Protein AF-A0ABD0NP70-F1 (afdb_monomer)

Radius of gyration: 20.35 Å; Cα contacts (8 Å, |Δi|>4): 519; chains: 1; bounding box: 48×56×51 Å

Solvent-accessible surface area (backbone atoms only — not comparable to full-atom values): 15544 Å² total; per-residue (Å²): 131,60,73,69,59,57,53,52,56,53,50,53,62,70,74,41,81,80,80,62,76,50,29,58,57,46,33,62,46,36,70,44,37,71,67,43,33,69,72,63,54,73,80,55,74,71,53,74,80,42,60,78,50,18,41,33,36,32,36,53,34,60,63,58,40,50,48,36,50,52,38,47,64,72,72,58,47,87,63,33,39,37,28,37,31,54,31,74,77,38,52,72,51,40,51,48,17,53,54,22,48,30,71,47,41,79,63,32,39,67,34,93,54,71,34,68,61,36,64,49,27,37,36,53,39,47,39,52,51,34,24,55,54,56,55,69,73,44,88,64,82,42,48,39,36,38,50,43,46,45,84,54,60,65,76,51,54,71,64,55,48,46,53,59,56,60,72,45,73,58,38,54,26,47,20,25,29,76,44,76,91,54,52,69,33,53,47,25,37,25,46,67,55,60,93,85,44,96,67,77,39,53,50,42,78,51,93,49,70,48,76,79,64,60,93,80,54,72,76,21,27,40,44,76,46,32,34,39,22,46,63,30,54,50,43,51,75,69,34,66,69,43,46,53,42,51,64,68,34,53,37,19,49,38,30,34,30,26,51,58,21,20,51,46,39,35,90,87,36,60,40,50,44,60,79,86,52,79,68,34,44,67,86,72,22,49,46,73,48,66

Mean predicted aligned error: 6.33 Å

pLDDT: mean 91.14, std 13.66, range [41.84, 98.94]

Foldseek 3Di:
DDPVVVVVVVVVVVPDPPPDPALVNLLVLLVDLVSNCVVQPVPAEDDPLLLVAAEEEQEEEADDLVLQVVQCSQQDYQLYAYEYAYAPPHDPSNVSSQCSCQVRHPRYHYQPDHYNDAAQALNLVVSRLSRLVVVLVDPRPHWKYWYDYSPAHALDHSSVVSVVSVVLVFAKQWFWAACVPVCQQQQFFWDWPDPPDPPGGQTDGDPHGADPQPPPFHWIFTALTIMHTNQLSVCCVPPPSNVSRSVSNRRGGNCSGISVNRSLQDPPRGNHDDPPDDGQHCVNSVSRND

Sequence (290 aa):
MEPVELGKTLAIRKEKTYVGPIDEAVVNATSDCDQFLSQGYDVIQGSEFEREFPLAYSLVVHQDATLVERLLRAVYMPHNIYCIHYDLKSSDEFISAMEGLARCIPNVFIASKLERVQYAGISRLKADLNCLSDLLDSEVKWKYVINLCGQDFPLRTNAELVSDLKDLKGKNMVESKWPGGKQWRWTYHHLLKDENSEYHGTPVTTSEIKSPPPHNIDMFVGSAYFTLSREFVVFVNQSSQARDFLAWSEDTYSPDEHFWATLIRVPGAPGEVPRSDPEISELVSKTRLV

Organism: Cirrhinus mrigala (NCBI:txid683832)

Nearest PDB structures (foldseek):
  3otk-assembly6_C  TM=9.369E-01  e=1.990E-34  Mus musculus
  2gam-assembly1_A  TM=9.103E-01  e=5.622E-35  Mus musculus
  3otk-assembly6_D  TM=9.104E-01  e=1.764E-34  Mus musculus
  3otk-assembly5_B  TM=9.081E-01  e=1.366E-33  Mus musculus
  3otk-assembly5_A  TM=9.056E-01  e=2.988E-33  Mus musculus

InterPro domains:
  IPR003406 Glycosyl transferase, family 14 [PF02485] (55-267)

Secondary structure (DSSP, 8-state):
--HHHHHHHHHHHHH----PPPHHHHHHHTTSHHHHHHTTTTT----HHHHTS-EEEEEEE-S-HHHHHHHHHHH--TTSEEEEEE-TTS-HHHHHHHHHHHHHSTTEEE-SS-----TTSHHHHHHHHHHHHHHHHSSS--SEEEEEETT---SS-HHHHHHHHHHTTT--EE-BB--GGGTHHHHEEEE---TT-SS-PPPEEEEEEPPPPGGGPPP-B--S-EEEEHHHHHHHHH-HHHHHHHHHHTTSSSGGGTHHHHHTTSTT-TT---TTSPPB-HHHH-TT--

Structure (mmCIF, N/CA/C/O backbone):
data_AF-A0ABD0NP70-F1
#
_entry.id   AF-A0ABD0NP70-F1
#
loop_
_atom_site.group_PDB
_atom_site.id
_atom_site.type_symbol
_atom_site.label_atom_id
_atom_site.label_alt_id
_atom_site.label_comp_id
_atom_site.label_asym_id
_atom_site.label_entity_id
_atom_site.label_seq_id
_atom_site.pdbx_PDB_ins_code
_atom_site.Cartn_x
_atom_site.Cartn_y
_atom_site.Cartn_z
_atom_site.occupancy
_atom_site.B_iso_or_equiv
_atom_site.auth_seq_id
_atom_site.auth_comp_id
_atom_site.auth_asym_id
_atom_site.auth_atom_id
_atom_site.pdbx_PDB_model_num
ATOM 1 N N . MET A 1 1 ? -12.647 29.968 -14.905 1.00 49.31 1 MET A N 1
ATOM 2 C CA . MET A 1 1 ? -12.976 30.661 -13.640 1.00 49.31 1 MET A CA 1
ATOM 3 C C . MET A 1 1 ? -12.929 32.150 -13.896 1.00 49.31 1 MET A C 1
ATOM 5 O O . MET A 1 1 ? -11.967 32.601 -14.508 1.00 49.31 1 MET A O 1
ATOM 9 N N . GLU A 1 2 ? -13.961 32.890 -13.495 1.00 41.84 2 GLU A N 1
ATOM 10 C CA . GLU A 1 2 ? -13.953 34.348 -13.624 1.00 41.84 2 GLU A CA 1
ATOM 11 C C . GLU A 1 2 ? -12.827 34.976 -12.777 1.00 41.84 2 GLU A C 1
ATOM 13 O O . GLU A 1 2 ? -12.552 34.495 -11.675 1.00 41.8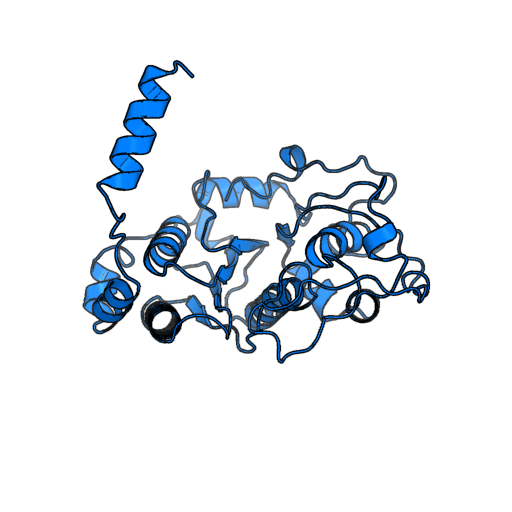4 2 GLU A O 1
ATOM 18 N N . PRO A 1 3 ? -12.190 36.070 -13.235 1.00 54.91 3 PRO A N 1
ATOM 19 C CA . PRO A 1 3 ? -11.098 36.740 -12.515 1.00 54.91 3 PRO A CA 1
ATOM 20 C C . PRO A 1 3 ? -11.451 37.166 -11.078 1.00 54.91 3 PRO A C 1
ATOM 22 O O . PRO A 1 3 ? -10.577 37.247 -10.216 1.00 54.91 3 PRO A O 1
ATOM 25 N N . VAL A 1 4 ? -12.738 37.408 -10.806 1.00 53.38 4 VAL A N 1
ATOM 26 C CA . VAL A 1 4 ? -13.262 37.824 -9.494 1.00 53.38 4 VAL A CA 1
ATOM 27 C C . VAL A 1 4 ? -13.251 36.675 -8.478 1.00 53.38 4 VAL A C 1
ATOM 29 O O . VAL A 1 4 ? -12.956 36.894 -7.303 1.00 53.38 4 VAL A O 1
ATOM 32 N N . GLU A 1 5 ? -13.508 35.443 -8.922 1.00 49.81 5 GLU A N 1
ATOM 33 C CA . GLU A 1 5 ? -13.428 34.234 -8.088 1.00 49.81 5 GLU A CA 1
ATOM 34 C C . GLU A 1 5 ? -11.980 33.974 -7.652 1.00 49.81 5 GLU A C 1
ATOM 36 O O . GLU A 1 5 ? -11.715 33.730 -6.475 1.00 49.81 5 GLU A O 1
ATOM 41 N N . LEU A 1 6 ? -11.027 34.146 -8.578 1.00 53.66 6 LEU A N 1
ATOM 42 C CA . LEU A 1 6 ? -9.592 33.992 -8.314 1.00 53.66 6 LEU A CA 1
ATOM 43 C C . LEU A 1 6 ? -9.095 34.969 -7.233 1.00 53.66 6 LEU A C 1
ATOM 45 O O . LEU A 1 6 ? -8.322 34.585 -6.353 1.00 53.66 6 LEU A O 1
ATOM 49 N N . GLY A 1 7 ? -9.573 36.219 -7.267 1.00 55.12 7 GLY A N 1
ATOM 50 C CA . GLY A 1 7 ? -9.236 37.248 -6.278 1.00 55.12 7 GLY A CA 1
ATOM 51 C C . GLY A 1 7 ? -9.753 36.936 -4.870 1.00 55.12 7 GLY A C 1
ATOM 52 O O . GLY A 1 7 ? -9.032 37.143 -3.893 1.00 55.12 7 GLY A O 1
ATOM 53 N N . LYS A 1 8 ? -10.960 36.365 -4.754 1.00 53.97 8 LYS A N 1
ATOM 54 C CA . LYS A 1 8 ? -11.533 35.942 -3.464 1.00 53.97 8 LYS A CA 1
ATOM 55 C C . LYS A 1 8 ? -10.785 34.746 -2.871 1.00 53.97 8 LYS A C 1
ATOM 57 O O . LYS A 1 8 ? -10.479 34.757 -1.681 1.00 53.97 8 LYS A O 1
ATOM 62 N N . THR A 1 9 ? -10.416 33.752 -3.683 1.00 54.41 9 THR A N 1
ATOM 63 C CA . THR A 1 9 ? -9.629 32.594 -3.218 1.00 54.41 9 THR A CA 1
ATOM 64 C C . THR A 1 9 ? -8.225 32.998 -2.751 1.00 54.41 9 THR A C 1
ATOM 66 O O . THR A 1 9 ? -7.730 32.473 -1.755 1.00 54.41 9 THR A O 1
ATOM 69 N N . LEU A 1 10 ? -7.587 33.958 -3.431 1.00 54.34 10 LEU A N 1
ATOM 70 C CA . LEU A 1 10 ? -6.276 34.501 -3.050 1.00 54.34 10 LEU A CA 1
ATOM 71 C C . LEU A 1 10 ? -6.317 35.330 -1.758 1.00 54.34 10 LEU A C 1
ATOM 73 O O . LEU A 1 10 ? -5.379 35.246 -0.968 1.00 54.34 10 LEU A O 1
ATOM 77 N N . ALA A 1 11 ? -7.387 36.095 -1.524 1.00 58.75 11 ALA A N 1
ATOM 78 C CA . ALA A 1 11 ? -7.583 36.836 -0.276 1.00 58.75 11 ALA A CA 1
ATOM 79 C C . ALA A 1 11 ? -7.818 35.890 0.916 1.00 58.75 11 ALA A C 1
ATOM 81 O O . ALA A 1 11 ? -7.149 36.014 1.939 1.00 58.75 11 ALA A O 1
ATOM 82 N N . ILE A 1 12 ? -8.661 34.863 0.744 1.00 57.34 12 ILE A N 1
ATOM 83 C CA . ILE A 1 12 ? -8.916 33.839 1.774 1.00 57.34 12 ILE A CA 1
ATOM 84 C C . ILE A 1 12 ? -7.635 33.060 2.124 1.00 57.34 12 ILE A C 1
ATOM 86 O O . ILE A 1 12 ? -7.391 32.787 3.296 1.00 57.34 12 ILE A O 1
ATOM 90 N N . ARG A 1 13 ? -6.781 32.754 1.134 1.00 55.91 13 ARG A N 1
ATOM 91 C CA . ARG A 1 13 ? -5.466 32.117 1.354 1.00 55.91 13 ARG A CA 1
ATOM 92 C C . ARG A 1 13 ? -4.454 33.007 2.085 1.00 55.91 13 ARG A C 1
ATOM 94 O O . ARG A 1 13 ? -3.522 32.472 2.672 1.00 55.91 13 ARG A O 1
ATOM 101 N N . LYS A 1 14 ? -4.597 34.335 2.021 1.00 56.41 14 LYS A N 1
ATOM 102 C CA . LYS A 1 14 ? -3.706 35.289 2.705 1.00 56.41 14 LYS A CA 1
ATOM 103 C C . LYS A 1 14 ? -4.155 35.622 4.129 1.00 56.41 14 LYS A C 1
ATOM 105 O O . LYS A 1 14 ? -3.307 35.972 4.940 1.00 56.41 14 LYS A O 1
ATOM 110 N N . GLU A 1 15 ? -5.449 35.518 4.429 1.00 57.56 15 GLU A N 1
ATOM 111 C CA . GLU A 1 15 ? -6.016 35.894 5.736 1.00 57.56 15 GLU A CA 1
ATOM 112 C C . GLU A 1 15 ? -6.235 34.716 6.693 1.00 57.56 15 GLU A C 1
ATOM 114 O O . GLU A 1 15 ? -6.380 34.927 7.895 1.00 57.56 15 GLU A O 1
ATOM 119 N N . LYS A 1 16 ? -6.236 33.473 6.200 1.00 47.88 16 LYS A N 1
ATOM 120 C CA . LYS A 1 16 ? -6.320 32.279 7.045 1.00 47.88 16 LYS A CA 1
ATOM 121 C C . LYS A 1 16 ? -5.106 31.392 6.819 1.00 47.88 16 LYS A C 1
ATOM 123 O O . LYS A 1 16 ? -5.058 30.637 5.850 1.00 47.88 16 LYS A O 1
ATOM 128 N N . THR A 1 17 ? -4.176 31.392 7.771 1.00 50.78 17 THR A N 1
ATOM 129 C CA . THR A 1 17 ? -3.511 30.141 8.142 1.00 50.78 17 THR A CA 1
ATOM 130 C C . THR A 1 17 ? -4.646 29.171 8.443 1.00 50.78 17 THR A C 1
ATOM 132 O O . THR A 1 17 ? -5.415 29.389 9.380 1.00 50.78 17 THR A O 1
ATOM 135 N N . TYR A 1 18 ? -4.854 28.167 7.595 1.00 48.25 18 TYR A N 1
ATOM 136 C CA . TYR A 1 18 ? -5.712 27.057 7.974 1.00 48.25 18 TYR A CA 1
ATOM 137 C C . TYR A 1 18 ? -5.054 26.420 9.199 1.00 48.25 18 TYR A C 1
ATOM 139 O O . TYR A 1 18 ? -4.073 25.695 9.073 1.00 48.25 18 TYR A O 1
ATOM 147 N N . VAL A 1 19 ? -5.541 26.770 10.390 1.00 54.56 19 VAL A N 1
ATOM 148 C CA . VAL A 1 19 ? -5.234 26.059 11.628 1.00 54.56 19 VAL A CA 1
ATOM 149 C C . VAL A 1 19 ? -6.131 24.833 11.593 1.00 54.56 19 VAL A C 1
ATOM 151 O O . VAL A 1 19 ? -7.218 24.812 12.171 1.00 54.56 19 VAL A O 1
ATOM 154 N N . GLY A 1 20 ? -5.736 23.865 10.767 1.00 56.12 20 GLY A N 1
ATOM 155 C CA . GLY A 1 20 ? -6.287 22.526 10.862 1.00 56.12 20 GLY A CA 1
ATOM 156 C C . GLY A 1 20 ? -6.058 21.990 12.275 1.00 56.12 20 GLY A C 1
ATOM 157 O O . GLY A 1 20 ? -5.152 22.463 12.968 1.00 56.12 20 GLY A O 1
ATOM 158 N N . PRO A 1 21 ? -6.889 21.050 12.738 1.00 62.00 21 PRO A N 1
ATOM 159 C CA . PRO A 1 21 ? -6.609 20.339 13.977 1.00 62.00 21 PRO A CA 1
ATOM 160 C C . PRO A 1 21 ? -5.188 19.758 13.919 1.00 62.00 21 PRO A C 1
ATOM 162 O O . PRO A 1 21 ? -4.823 19.050 12.984 1.00 62.00 21 PRO A O 1
ATOM 165 N N . ILE A 1 22 ? -4.379 20.166 14.893 1.00 83.69 22 ILE A N 1
ATOM 166 C CA . ILE A 1 22 ? -2.942 19.893 14.988 1.00 83.69 22 ILE A CA 1
ATOM 167 C C . ILE A 1 22 ? -2.768 18.432 15.419 1.00 83.69 22 ILE A C 1
ATOM 169 O O . ILE A 1 22 ? -3.627 17.918 16.132 1.00 83.69 22 ILE A O 1
ATOM 173 N N . ASP A 1 23 ? -1.671 17.769 15.047 1.00 91.88 23 ASP A N 1
ATOM 174 C CA . ASP A 1 23 ? -1.390 16.378 15.451 1.00 91.88 23 ASP A CA 1
ATOM 175 C C . ASP A 1 23 ? -1.522 16.165 16.975 1.00 91.88 23 ASP A C 1
ATOM 177 O O . ASP A 1 23 ? -2.047 15.149 17.430 1.00 91.88 23 ASP A O 1
ATOM 181 N N . GLU A 1 24 ? -1.170 17.187 17.763 1.00 93.62 24 GLU A N 1
ATOM 182 C CA . GLU A 1 24 ? -1.356 17.247 19.219 1.00 93.62 24 GLU A CA 1
ATOM 183 C C . GLU A 1 24 ? -2.806 16.975 19.667 1.00 93.62 24 GLU A C 1
ATOM 185 O O . GLU A 1 24 ? -3.036 16.386 20.722 1.00 93.62 24 GLU A O 1
ATOM 190 N N . ALA A 1 25 ? -3.811 17.353 18.872 1.00 93.31 25 ALA A N 1
ATOM 191 C CA . ALA A 1 25 ? -5.211 17.081 19.186 1.00 93.31 25 ALA A CA 1
ATOM 192 C C . ALA A 1 25 ? -5.504 15.574 19.217 1.00 93.31 25 ALA A C 1
ATOM 194 O O . ALA A 1 25 ? -6.235 15.115 20.094 1.00 93.31 25 ALA A O 1
ATOM 195 N N . VAL A 1 26 ? -4.906 14.803 18.303 1.00 96.00 26 VAL A N 1
ATOM 196 C CA . VAL A 1 26 ? -5.031 13.338 18.277 1.00 96.00 26 VAL A CA 1
ATOM 197 C C . VAL A 1 26 ? -4.245 12.713 19.429 1.00 96.00 26 VAL A C 1
ATOM 199 O O . VAL A 1 26 ? -4.755 11.808 20.089 1.00 96.00 26 VAL A O 1
ATOM 202 N N . VAL A 1 27 ? -3.051 13.233 19.741 1.00 97.50 27 VAL A N 1
ATOM 203 C CA . VAL A 1 27 ? -2.275 12.807 20.924 1.00 97.50 27 VAL A CA 1
ATOM 204 C C . VAL A 1 27 ? -3.096 12.984 22.204 1.00 97.50 27 VAL A C 1
ATOM 206 O O . VAL A 1 27 ? -3.257 12.043 22.980 1.00 97.50 27 VAL A O 1
ATOM 209 N N . ASN A 1 28 ? -3.674 14.170 22.399 1.00 96.12 28 ASN A N 1
ATOM 210 C CA . ASN A 1 28 ? -4.486 14.479 23.572 1.00 96.12 28 ASN A CA 1
ATOM 211 C C . ASN A 1 28 ? -5.754 13.619 23.623 1.00 96.12 28 ASN A C 1
ATOM 213 O O . ASN A 1 28 ? -6.094 13.100 24.685 1.00 96.12 28 ASN A O 1
ATOM 217 N N . ALA A 1 29 ? -6.430 13.420 22.488 1.00 95.44 29 ALA A N 1
ATOM 218 C CA . ALA A 1 29 ? -7.636 12.598 22.425 1.00 95.44 29 ALA A CA 1
ATOM 219 C C . ALA A 1 29 ? -7.358 11.123 22.758 1.00 95.44 29 ALA A C 1
ATOM 221 O O . ALA A 1 29 ? -8.151 10.506 23.456 1.00 95.44 29 ALA A O 1
ATOM 222 N N . THR A 1 30 ? -6.220 10.576 22.324 1.00 97.44 30 THR A N 1
ATOM 223 C CA . THR A 1 30 ? -5.825 9.170 22.549 1.00 97.44 30 THR A CA 1
ATOM 224 C C . THR A 1 30 ? -5.103 8.931 23.884 1.00 97.44 30 THR A C 1
ATOM 226 O O . THR A 1 30 ? -4.580 7.839 24.131 1.00 97.44 30 THR A O 1
ATOM 229 N N . SER A 1 31 ? -5.057 9.934 24.768 1.00 97.06 31 SER A N 1
ATOM 230 C CA . SER A 1 31 ? -4.536 9.781 26.135 1.00 97.06 31 SER A CA 1
ATOM 231 C C . SER A 1 31 ? -5.480 8.981 27.044 1.00 97.06 31 SER A C 1
ATOM 233 O O . SER A 1 31 ? -5.010 8.272 27.932 1.00 97.06 31 SER A O 1
ATOM 235 N N . ASP A 1 32 ? -6.787 9.035 26.770 1.00 97.50 32 ASP A N 1
ATOM 236 C CA . ASP A 1 32 ? -7.833 8.220 27.391 1.00 97.50 32 ASP A CA 1
ATOM 237 C C . ASP A 1 32 ? -8.548 7.421 26.292 1.00 97.50 32 ASP A C 1
ATOM 239 O O . ASP A 1 32 ? -9.387 7.947 25.556 1.00 97.50 32 ASP A O 1
ATOM 243 N N . CYS A 1 33 ? -8.175 6.146 26.141 1.00 98.00 33 CYS A N 1
ATOM 244 C CA . CYS A 1 33 ? -8.712 5.306 25.072 1.00 98.00 33 CYS A CA 1
ATOM 245 C C . CYS A 1 33 ? -10.210 5.024 25.235 1.00 98.00 33 CYS A C 1
ATOM 247 O O . CYS A 1 33 ? -10.915 4.994 24.230 1.00 98.00 33 CYS A O 1
ATOM 249 N N . ASP A 1 34 ? -10.713 4.869 26.462 1.00 96.94 34 ASP A N 1
ATOM 250 C CA . ASP A 1 34 ? -12.138 4.607 26.695 1.00 96.94 34 ASP A CA 1
ATOM 251 C C . ASP A 1 34 ? -12.965 5.822 26.257 1.00 96.94 34 ASP A C 1
ATOM 253 O O . ASP A 1 34 ? -13.955 5.705 25.525 1.00 96.94 34 ASP A O 1
ATOM 257 N N . GLN A 1 35 ? -12.511 7.024 26.630 1.00 96.56 35 GLN A N 1
ATOM 258 C CA . GLN A 1 35 ? -13.142 8.257 26.178 1.00 96.56 35 GLN A CA 1
ATOM 259 C C . GLN A 1 35 ? -13.028 8.423 24.655 1.00 96.56 35 GLN A C 1
ATOM 261 O O . GLN A 1 35 ? -14.009 8.814 24.020 1.00 96.56 35 GLN A O 1
ATOM 266 N N . PHE A 1 36 ? -11.871 8.129 24.061 1.00 96.56 36 PHE A N 1
ATOM 267 C CA . PHE A 1 36 ? -11.644 8.235 22.618 1.00 96.56 36 PHE A CA 1
ATOM 268 C C . PHE A 1 36 ? -12.557 7.305 21.807 1.00 96.56 36 PHE A C 1
ATOM 270 O O . PHE A 1 36 ? -13.216 7.744 20.862 1.00 96.56 36 PHE A O 1
ATOM 277 N N . LEU A 1 37 ? -12.647 6.032 22.198 1.00 96.69 37 LEU A N 1
ATOM 278 C CA . LEU A 1 37 ? -13.456 5.029 21.506 1.00 96.69 37 LEU A CA 1
ATOM 279 C C . LEU A 1 37 ? -14.953 5.352 21.569 1.00 96.69 37 LEU A C 1
ATOM 281 O O . LEU A 1 37 ? -15.649 5.260 20.548 1.00 96.69 37 LEU A O 1
ATOM 285 N N . SER A 1 38 ? -15.421 5.851 22.719 1.00 94.19 38 SER A N 1
ATOM 286 C CA . SER A 1 38 ? -16.817 6.263 22.908 1.00 94.19 38 SER A CA 1
ATOM 287 C C . SER A 1 38 ? -17.252 7.410 21.980 1.00 94.19 38 SER A C 1
ATOM 289 O O . SER A 1 38 ? -18.444 7.584 21.722 1.00 94.19 38 SER A O 1
ATOM 291 N N . GLN A 1 39 ? -16.300 8.175 21.425 1.00 88.19 39 GLN A N 1
ATOM 292 C CA . GLN A 1 39 ? -16.562 9.306 20.524 1.00 88.19 39 GLN A CA 1
ATOM 293 C C . GLN A 1 39 ? -16.783 8.909 19.059 1.00 88.19 39 GLN A C 1
ATOM 295 O O . GLN A 1 39 ? -16.988 9.785 18.214 1.00 88.19 39 GLN A O 1
ATOM 300 N N . GLY A 1 40 ? -16.787 7.616 18.726 1.00 86.75 40 GLY A N 1
ATOM 301 C CA . GLY A 1 40 ? -17.229 7.200 17.395 1.00 86.75 40 GLY A CA 1
ATOM 302 C C . GLY A 1 40 ? -16.841 5.804 16.939 1.00 86.75 40 GLY A C 1
ATOM 303 O O . GLY A 1 40 ? -17.353 5.392 15.906 1.00 86.75 40 GLY A O 1
ATOM 304 N N . TYR A 1 41 ? -15.992 5.078 17.667 1.00 94.50 41 TYR A N 1
ATOM 305 C CA . TYR A 1 41 ? -15.566 3.730 17.277 1.00 94.50 41 TYR A CA 1
ATOM 306 C C . TYR A 1 41 ? -16.470 2.641 17.871 1.00 94.50 41 TYR A C 1
ATOM 308 O O . TYR A 1 41 ? -16.842 1.716 17.152 1.00 94.50 41 TYR A O 1
ATOM 316 N N . ASP A 1 42 ? -16.917 2.782 19.125 1.00 91.69 42 ASP A N 1
ATOM 317 C CA . ASP A 1 42 ? -17.738 1.762 19.814 1.00 91.69 42 ASP A CA 1
ATOM 318 C C . ASP A 1 42 ? -19.101 1.512 19.155 1.00 91.69 42 ASP A C 1
ATOM 320 O O . ASP A 1 42 ? -19.678 0.426 19.242 1.00 91.69 42 ASP A O 1
ATOM 324 N N . VAL A 1 43 ? -19.632 2.534 18.485 1.00 92.31 43 VAL A N 1
ATOM 325 C CA . VAL A 1 43 ? -20.921 2.461 17.788 1.00 92.31 43 VAL A CA 1
ATOM 326 C C . VAL A 1 43 ? -20.816 1.771 16.426 1.00 92.31 43 VAL A C 1
ATOM 328 O O . VAL A 1 43 ? -21.845 1.431 15.840 1.00 92.31 43 VAL A O 1
ATOM 331 N N . ILE A 1 44 ? -19.601 1.564 15.905 1.00 94.06 44 ILE A N 1
ATOM 332 C CA . ILE A 1 44 ? -19.383 0.983 14.580 1.00 94.06 44 ILE A CA 1
ATOM 333 C C . ILE A 1 44 ? -19.549 -0.531 14.661 1.00 94.06 44 ILE A C 1
ATOM 335 O O . ILE A 1 44 ? -18.772 -1.248 15.291 1.00 94.06 44 ILE A O 1
ATOM 339 N N . GLN A 1 45 ? -20.566 -1.031 13.965 1.00 93.81 45 GLN A N 1
ATOM 340 C CA . GLN A 1 45 ? -20.849 -2.455 13.866 1.00 93.81 45 GLN A CA 1
ATOM 341 C C . GLN A 1 45 ? -21.027 -2.854 12.406 1.00 93.81 45 GLN A C 1
ATOM 343 O O . GLN A 1 45 ? -21.783 -2.230 11.669 1.00 93.81 45 GLN A O 1
ATOM 348 N N . GLY A 1 46 ? -20.356 -3.935 12.009 1.00 92.75 46 GLY A N 1
ATOM 349 C CA . GLY A 1 46 ? -20.563 -4.559 10.704 1.00 92.75 46 GLY A CA 1
ATOM 350 C C . GLY A 1 46 ? -21.717 -5.557 10.723 1.00 92.75 46 GLY A C 1
ATOM 351 O O . GLY A 1 46 ? -21.923 -6.258 11.729 1.00 92.75 46 GLY A O 1
ATOM 352 N N . SER A 1 47 ? -22.419 -5.659 9.596 1.00 96.38 47 SER A N 1
ATOM 353 C CA . SER A 1 47 ? -23.401 -6.711 9.317 1.00 96.38 47 SER A CA 1
ATOM 354 C C . SER A 1 47 ? -22.750 -8.099 9.247 1.00 96.38 47 SER A C 1
ATOM 356 O O . SER A 1 47 ? -21.535 -8.229 9.102 1.00 96.38 47 SER A O 1
ATOM 358 N N . GLU A 1 48 ? -23.552 -9.163 9.336 1.00 96.62 48 GLU A N 1
ATOM 359 C CA . GLU A 1 48 ? -23.069 -10.545 9.177 1.00 96.62 48 GLU A CA 1
ATOM 360 C C . GLU A 1 48 ? -22.362 -10.750 7.825 1.00 96.62 48 GLU A C 1
ATOM 362 O O . GLU A 1 48 ? -21.264 -11.299 7.775 1.00 96.62 48 GLU A O 1
ATOM 367 N N . PHE A 1 49 ? -22.928 -10.186 6.753 1.00 97.44 49 PHE A N 1
ATOM 368 C CA . PHE A 1 49 ? -22.366 -10.224 5.401 1.00 97.44 49 PHE A CA 1
ATOM 369 C C . PHE A 1 49 ? -20.935 -9.666 5.309 1.00 97.44 49 PHE A C 1
ATOM 371 O O . PHE A 1 49 ? -20.116 -10.199 4.550 1.00 97.44 49 PHE A O 1
ATOM 378 N N . GLU A 1 50 ? -20.649 -8.595 6.055 1.00 98.00 50 GLU A N 1
ATOM 379 C CA . GLU A 1 50 ? -19.328 -7.962 6.116 1.00 98.00 50 GLU A CA 1
ATOM 380 C C . GLU A 1 50 ? -18.360 -8.787 6.974 1.00 98.00 50 GLU A C 1
ATOM 382 O O . GLU A 1 50 ? -17.228 -9.036 6.562 1.00 98.00 50 GLU A O 1
ATOM 387 N N . ARG A 1 51 ? -18.824 -9.313 8.118 1.00 97.19 51 ARG A N 1
ATOM 388 C CA . ARG A 1 51 ? -18.006 -10.138 9.030 1.00 97.19 51 ARG A CA 1
ATOM 389 C C . ARG A 1 51 ? -17.486 -11.421 8.384 1.00 97.19 51 ARG A C 1
ATOM 391 O O . ARG A 1 51 ? -16.401 -11.879 8.730 1.00 97.19 51 ARG A O 1
ATOM 398 N N . GLU A 1 52 ? -18.233 -11.997 7.447 1.00 97.56 52 GLU A N 1
ATOM 399 C CA . GLU A 1 52 ? -17.805 -13.176 6.681 1.00 97.56 52 GLU A CA 1
ATOM 400 C C . GLU A 1 52 ? -16.704 -12.875 5.649 1.00 97.56 52 GLU A C 1
ATOM 402 O O . GLU A 1 52 ? -16.100 -13.796 5.089 1.00 97.56 52 GLU A O 1
ATOM 407 N N . PHE A 1 53 ? -16.425 -11.597 5.383 1.00 98.31 53 PHE A N 1
ATOM 408 C CA . PHE A 1 53 ? -15.439 -11.168 4.398 1.00 98.31 53 PHE A CA 1
ATOM 409 C C . PHE A 1 53 ? -14.538 -10.046 4.938 1.00 98.31 53 PHE A C 1
ATOM 411 O O . PHE A 1 53 ? -14.591 -8.920 4.444 1.00 98.31 53 PHE A O 1
ATOM 418 N N . PRO A 1 54 ? -13.677 -10.338 5.932 1.00 98.44 54 PRO A N 1
ATOM 419 C CA . PRO A 1 54 ? -12.810 -9.320 6.504 1.00 98.44 54 PRO A CA 1
ATOM 420 C C . PRO A 1 54 ? -11.840 -8.733 5.480 1.00 98.44 54 PRO A C 1
ATOM 422 O O . PRO A 1 54 ? -11.267 -9.456 4.656 1.00 98.44 54 PRO A O 1
ATOM 425 N N . LEU A 1 55 ? -11.619 -7.428 5.574 1.00 98.62 55 LEU A N 1
ATOM 426 C CA . LEU A 1 55 ? -10.660 -6.676 4.776 1.00 98.62 55 LEU A CA 1
ATOM 427 C C . LEU A 1 55 ? -9.442 -6.294 5.618 1.00 98.62 55 LEU A C 1
ATOM 429 O O . LEU A 1 55 ? -9.524 -6.146 6.839 1.00 98.62 55 LEU A O 1
ATOM 433 N N . ALA A 1 56 ? -8.313 -6.128 4.944 1.00 98.81 56 ALA A N 1
ATOM 434 C CA . ALA A 1 56 ? -7.098 -5.566 5.502 1.00 98.81 56 ALA A CA 1
ATOM 435 C C . ALA A 1 56 ? -6.795 -4.204 4.867 1.00 98.81 56 ALA A C 1
ATOM 437 O O . ALA A 1 56 ? -7.115 -3.968 3.700 1.00 98.81 56 ALA A O 1
ATOM 438 N N . TYR A 1 57 ? -6.125 -3.332 5.612 1.00 98.75 57 TYR A N 1
ATOM 439 C CA . TYR A 1 57 ? -5.686 -2.029 5.127 1.00 98.75 57 TYR A CA 1
ATOM 440 C C . TYR A 1 57 ? -4.210 -1.788 5.447 1.00 98.75 57 TYR A C 1
ATOM 442 O O . TYR A 1 57 ? -3.764 -2.066 6.559 1.00 98.75 57 TYR A O 1
ATOM 450 N N . SER A 1 58 ? -3.468 -1.257 4.474 1.00 98.62 58 SER A N 1
ATOM 451 C CA . SER A 1 58 ? -2.093 -0.755 4.628 1.00 98.62 58 SER A CA 1
ATOM 452 C C . SER A 1 58 ? -2.116 0.764 4.483 1.00 98.62 58 SER A C 1
ATOM 454 O O . SER A 1 58 ? -2.361 1.267 3.389 1.00 98.62 58 SER A O 1
ATOM 456 N N . LEU A 1 59 ? -1.914 1.504 5.572 1.00 98.62 59 LEU A N 1
ATOM 457 C CA . LEU A 1 59 ? -1.924 2.966 5.579 1.00 98.62 59 LEU A CA 1
ATOM 458 C C . LEU A 1 59 ? -0.488 3.489 5.633 1.00 98.62 59 LEU A C 1
ATOM 460 O O . LEU A 1 59 ? 0.137 3.479 6.692 1.00 98.62 59 LEU A O 1
ATOM 464 N N . VAL A 1 60 ? 0.027 3.986 4.506 1.00 98.44 60 VAL A N 1
ATOM 465 C CA . VAL A 1 60 ? 1.351 4.625 4.440 1.00 98.44 60 VAL A CA 1
ATOM 466 C C . VAL A 1 60 ? 1.186 6.140 4.592 1.00 98.44 60 VAL A C 1
ATOM 468 O O . VAL A 1 60 ? 0.712 6.827 3.683 1.00 98.44 60 VAL A O 1
ATOM 471 N N . VAL A 1 61 ? 1.559 6.673 5.755 1.00 98.38 61 VAL A N 1
ATOM 472 C CA . VAL A 1 61 ? 1.225 8.043 6.193 1.00 98.38 61 VAL A CA 1
ATOM 473 C C . VAL A 1 61 ? 2.460 8.811 6.669 1.00 98.38 61 VAL A C 1
ATOM 475 O O . VAL A 1 61 ? 3.478 8.211 6.994 1.00 98.38 61 VAL A O 1
ATOM 478 N N . HIS A 1 62 ? 2.410 10.148 6.681 1.00 96.56 62 HIS A N 1
ATOM 479 C CA . HIS A 1 62 ? 3.564 10.950 7.127 1.00 96.56 62 HIS A CA 1
ATOM 480 C C . HIS A 1 62 ? 3.243 12.326 7.739 1.00 96.56 62 HIS A C 1
ATOM 482 O O . HIS A 1 62 ? 4.164 12.990 8.213 1.00 96.56 62 HIS A O 1
ATOM 488 N N . GLN A 1 63 ? 1.993 12.791 7.697 1.00 94.56 63 GLN A N 1
ATOM 489 C CA . GLN A 1 63 ? 1.571 14.082 8.253 1.00 94.56 63 GLN A CA 1
ATOM 490 C C . GLN A 1 63 ? 0.044 14.129 8.399 1.00 94.56 63 GLN A C 1
ATOM 492 O O . GLN A 1 63 ? -0.644 13.301 7.798 1.00 94.56 63 GLN A O 1
ATOM 497 N N . ASP A 1 64 ? -0.457 15.131 9.127 1.00 95.12 64 ASP A N 1
ATOM 498 C CA . ASP A 1 64 ? -1.886 15.399 9.353 1.00 95.12 64 ASP A CA 1
ATOM 499 C C . ASP A 1 64 ? -2.605 14.207 10.003 1.00 95.12 64 ASP A C 1
ATOM 501 O O . ASP A 1 64 ? -3.413 13.498 9.395 1.00 95.12 64 ASP A O 1
ATOM 505 N N . ALA A 1 65 ? -2.290 13.973 11.277 1.00 96.88 65 ALA A N 1
ATOM 506 C CA . ALA A 1 65 ? -2.846 12.877 12.060 1.00 96.88 65 ALA A CA 1
ATOM 507 C C . ALA A 1 65 ? -4.371 12.953 12.163 1.00 96.88 65 ALA A C 1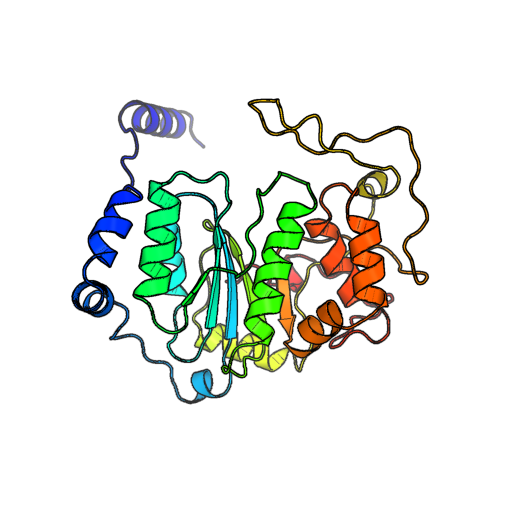
ATOM 509 O O . ALA A 1 65 ? -5.028 11.918 12.266 1.00 96.88 65 ALA A O 1
ATOM 510 N N . THR A 1 66 ? -4.951 14.156 12.100 1.00 95.38 66 THR A N 1
ATOM 511 C CA . THR A 1 66 ? -6.407 14.307 12.131 1.00 95.38 66 THR A CA 1
ATOM 512 C C . THR A 1 66 ? -7.049 13.788 10.851 1.00 95.38 66 THR A C 1
ATOM 514 O O . THR A 1 66 ? -8.104 13.154 10.907 1.00 95.38 66 THR A O 1
ATOM 517 N N . LEU A 1 67 ? -6.432 14.023 9.690 1.00 95.44 67 LEU A N 1
ATOM 518 C CA . LEU A 1 67 ? -6.915 13.438 8.444 1.00 95.44 67 LEU A CA 1
ATOM 519 C C . LEU A 1 67 ? -6.744 11.915 8.439 1.00 95.44 67 LEU A C 1
ATOM 521 O O . LEU A 1 67 ? -7.662 11.218 8.010 1.00 95.44 67 LEU A O 1
ATOM 525 N N . VAL A 1 68 ? -5.637 11.401 8.988 1.00 97.62 68 VAL A N 1
ATOM 526 C CA . VAL A 1 68 ? -5.433 9.951 9.138 1.00 97.62 68 VAL A CA 1
ATOM 527 C C . VAL A 1 68 ? -6.480 9.327 10.063 1.00 97.62 68 VAL A C 1
ATOM 529 O O . VAL A 1 68 ? -7.082 8.327 9.682 1.00 97.62 68 VAL A O 1
ATOM 532 N N . GLU A 1 69 ? -6.763 9.919 11.229 1.00 97.19 69 GLU A N 1
ATOM 533 C CA . GLU A 1 69 ? -7.836 9.455 12.125 1.00 97.19 69 GLU A CA 1
ATOM 534 C C . GLU A 1 69 ? -9.183 9.467 11.404 1.00 97.19 69 GLU A C 1
ATOM 536 O O . GLU A 1 69 ? -9.930 8.492 11.454 1.00 97.19 69 GLU A O 1
ATOM 541 N N . ARG A 1 70 ? -9.477 10.543 10.669 1.00 96.25 70 ARG A N 1
ATOM 542 C CA . ARG A 1 70 ? -10.742 10.675 9.951 1.00 96.25 70 ARG A CA 1
ATOM 543 C C . ARG A 1 70 ? -10.892 9.629 8.850 1.00 96.25 70 ARG A C 1
ATOM 545 O O . ARG A 1 70 ? -11.997 9.113 8.673 1.00 96.25 70 ARG A O 1
ATOM 552 N N . LEU A 1 71 ? -9.819 9.351 8.111 1.00 97.25 71 LEU A N 1
ATOM 553 C CA . LEU A 1 71 ? -9.763 8.276 7.124 1.00 97.25 71 LEU A CA 1
ATOM 554 C C . LEU A 1 71 ? -9.984 6.929 7.810 1.00 97.25 71 LEU A C 1
ATOM 556 O O . LEU A 1 71 ? -10.891 6.196 7.424 1.00 97.25 71 LEU A O 1
ATOM 560 N N . LEU A 1 72 ? -9.212 6.643 8.860 1.00 97.44 72 LEU A N 1
ATOM 561 C CA . LEU A 1 72 ? -9.288 5.393 9.606 1.00 97.44 72 LEU A CA 1
ATOM 562 C C . LEU A 1 72 ? -10.706 5.150 10.122 1.00 97.44 72 LEU A C 1
ATOM 564 O O . LEU A 1 72 ? -11.265 4.092 9.860 1.00 97.44 72 LEU A O 1
ATOM 568 N N . ARG A 1 73 ? -11.340 6.152 10.738 1.00 96.75 73 ARG A N 1
ATOM 569 C CA . ARG A 1 73 ? -12.73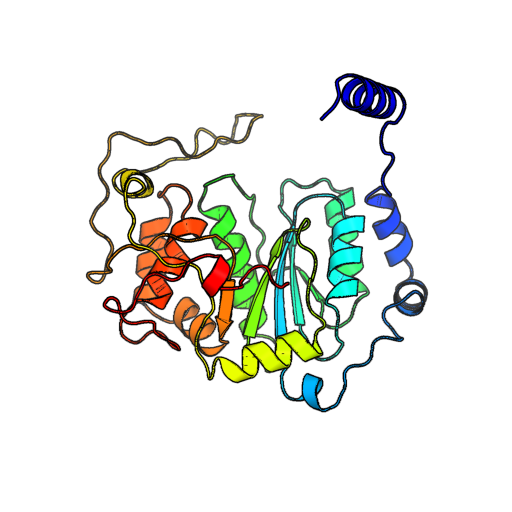2 6.072 11.199 1.00 96.75 73 ARG A CA 1
ATOM 570 C C . ARG A 1 73 ? -13.724 5.804 10.068 1.00 96.75 73 ARG A C 1
ATOM 572 O O . ARG A 1 73 ? -14.714 5.115 10.288 1.00 96.75 73 ARG A O 1
ATOM 579 N N . ALA A 1 74 ? -13.488 6.349 8.875 1.00 96.94 74 ALA A N 1
ATOM 580 C CA . ALA A 1 74 ? -14.373 6.154 7.727 1.00 96.94 74 ALA A CA 1
ATOM 581 C C . ALA A 1 74 ? -14.310 4.725 7.163 1.00 96.94 74 ALA A C 1
ATOM 583 O O . ALA A 1 74 ? -15.321 4.227 6.670 1.00 96.94 74 ALA A O 1
ATOM 584 N N . VAL A 1 75 ? -13.149 4.067 7.253 1.00 97.38 75 VAL A N 1
ATOM 585 C CA . VAL A 1 75 ? -12.951 2.684 6.781 1.00 97.38 75 VAL A CA 1
ATOM 586 C C . VAL A 1 75 ? -13.004 1.641 7.901 1.00 97.38 75 VAL A C 1
ATOM 588 O O . VAL A 1 75 ? -12.937 0.441 7.616 1.00 97.38 75 VAL A O 1
ATOM 591 N N . TYR A 1 76 ? -13.090 2.064 9.166 1.00 98.19 76 TYR A N 1
ATOM 592 C CA . TYR A 1 76 ? -12.999 1.180 10.323 1.00 98.19 76 TYR A CA 1
ATOM 593 C C . TYR A 1 76 ? -14.181 0.214 10.401 1.00 98.19 76 TYR A C 1
ATOM 595 O O . TYR A 1 76 ? -15.341 0.602 10.297 1.00 98.19 76 TYR A O 1
ATOM 603 N N . MET A 1 77 ? -13.860 -1.050 10.656 1.00 98.00 77 MET A N 1
ATOM 604 C CA . MET A 1 77 ? -14.783 -2.094 11.061 1.00 98.00 77 MET A CA 1
ATOM 605 C C . MET A 1 77 ? -14.079 -3.018 12.059 1.00 98.00 77 MET A C 1
ATOM 607 O O . MET A 1 77 ? -12.929 -3.401 11.831 1.00 98.00 77 MET A O 1
ATOM 611 N N . PRO A 1 78 ? -14.772 -3.477 13.114 1.00 97.31 78 PRO A N 1
ATOM 612 C CA . PRO A 1 78 ? -14.160 -4.281 14.179 1.00 97.31 78 PRO A CA 1
ATOM 613 C C . PRO A 1 78 ? -13.726 -5.689 13.736 1.00 97.31 78 PRO A C 1
ATOM 615 O O . PRO A 1 78 ? -13.032 -6.381 14.469 1.00 97.31 78 PRO A O 1
ATOM 618 N N . HIS A 1 79 ? -14.167 -6.149 12.562 1.00 97.81 79 HIS A N 1
ATOM 619 C CA . HIS A 1 79 ? -13.781 -7.447 12.000 1.00 97.81 79 HIS A CA 1
ATOM 620 C C . HIS A 1 79 ? -12.642 -7.346 10.975 1.00 97.81 79 HIS A C 1
ATOM 622 O O . HIS A 1 79 ? -12.087 -8.376 10.609 1.00 97.81 79 HIS A O 1
ATOM 628 N N . ASN A 1 80 ? -12.301 -6.137 10.516 1.00 98.62 80 ASN A N 1
ATOM 629 C CA . ASN A 1 80 ? -11.204 -5.879 9.581 1.00 98.62 80 ASN A CA 1
ATOM 630 C C . ASN A 1 80 ? -9.869 -5.749 10.331 1.00 98.62 80 ASN A C 1
ATOM 632 O O . ASN A 1 80 ? -9.818 -5.868 11.554 1.00 98.62 80 ASN A O 1
ATOM 636 N N . ILE A 1 81 ? -8.776 -5.484 9.620 1.00 98.88 81 ILE A N 1
ATOM 637 C CA . ILE A 1 81 ? -7.481 -5.202 10.243 1.00 98.88 81 ILE A CA 1
ATOM 638 C C . ILE A 1 81 ? -6.715 -4.086 9.529 1.00 98.88 81 ILE A C 1
ATOM 640 O O . ILE A 1 81 ? -6.770 -3.971 8.306 1.00 98.88 81 ILE A O 1
ATOM 644 N N . TYR A 1 82 ? -5.992 -3.270 10.293 1.00 98.88 82 TYR A N 1
ATOM 645 C CA . TYR A 1 82 ? -5.355 -2.051 9.807 1.00 98.88 82 TYR A CA 1
ATOM 646 C C . TYR A 1 82 ? -3.894 -2.005 10.248 1.00 98.88 82 TYR A C 1
ATOM 648 O O . TYR A 1 82 ? -3.597 -2.012 11.441 1.00 98.88 82 TYR A O 1
ATOM 656 N N . CYS A 1 83 ? -2.990 -1.929 9.280 1.00 98.94 83 CYS A N 1
ATOM 657 C CA . CYS A 1 83 ? -1.583 -1.649 9.512 1.00 98.94 83 CYS A CA 1
ATOM 658 C C . CYS A 1 83 ? -1.298 -0.186 9.178 1.00 98.94 83 CYS A C 1
ATOM 660 O O . CYS A 1 83 ? -1.615 0.270 8.078 1.00 98.94 83 CYS A O 1
ATOM 662 N N . ILE A 1 84 ? -0.686 0.540 10.108 1.00 98.94 84 ILE A N 1
ATOM 663 C CA . ILE A 1 84 ? -0.192 1.898 9.896 1.00 98.94 84 ILE A CA 1
ATOM 664 C C . ILE A 1 84 ? 1.326 1.838 9.749 1.00 98.94 84 ILE A C 1
ATOM 666 O O . ILE A 1 84 ? 2.040 1.408 10.652 1.00 98.94 84 ILE A O 1
ATOM 670 N N . HIS A 1 85 ? 1.825 2.340 8.628 1.00 98.88 85 HIS A N 1
ATOM 671 C CA . HIS A 1 85 ? 3.233 2.634 8.426 1.00 98.88 85 HIS A CA 1
ATOM 672 C C . HIS A 1 85 ? 3.412 4.154 8.362 1.00 98.88 85 HIS A C 1
ATOM 674 O O . HIS A 1 85 ? 3.177 4.772 7.318 1.00 98.88 85 HIS A O 1
ATOM 680 N N . TYR A 1 86 ? 3.875 4.769 9.451 1.00 98.69 86 TYR A N 1
ATOM 681 C CA . TYR A 1 86 ? 4.298 6.168 9.412 1.00 98.69 86 TYR A CA 1
ATOM 682 C C . TYR A 1 86 ? 5.740 6.312 8.903 1.00 98.69 86 TYR A C 1
ATOM 684 O O . TYR A 1 86 ? 6.574 5.426 9.085 1.00 98.69 86 TYR A O 1
ATOM 692 N N . ASP A 1 87 ? 6.043 7.420 8.231 1.00 97.81 87 ASP A N 1
ATOM 693 C CA . ASP A 1 87 ? 7.410 7.738 7.812 1.00 97.81 87 ASP A CA 1
ATOM 694 C C . ASP A 1 87 ? 8.272 8.083 9.038 1.00 97.81 87 ASP A C 1
ATOM 696 O O . ASP A 1 87 ? 7.912 8.928 9.854 1.00 97.81 87 ASP A O 1
ATOM 700 N N . LEU A 1 88 ? 9.456 7.480 9.143 1.00 96.62 88 LEU A N 1
ATOM 701 C CA . LEU A 1 88 ? 10.434 7.784 10.199 1.00 96.62 88 LEU A CA 1
ATOM 702 C C . LEU A 1 88 ? 10.960 9.233 10.166 1.00 96.62 88 LEU A C 1
ATOM 704 O O . LEU A 1 88 ? 11.715 9.638 11.046 1.00 96.62 88 LEU A O 1
ATOM 708 N N . LYS A 1 89 ? 10.634 10.001 9.124 1.00 93.75 89 LYS A N 1
ATOM 709 C CA . LYS A 1 89 ? 10.942 11.435 9.015 1.00 93.75 89 LYS A CA 1
ATOM 710 C C . LYS A 1 89 ? 9.820 12.348 9.520 1.00 93.75 89 LYS A C 1
ATOM 712 O O . LYS A 1 89 ? 9.995 13.564 9.474 1.00 93.75 89 LYS A O 1
ATOM 717 N N . SER A 1 90 ? 8.667 11.801 9.895 1.00 95.69 90 SER A N 1
ATOM 718 C CA . SER A 1 90 ? 7.559 12.587 10.439 1.00 95.69 90 SER A CA 1
ATOM 719 C C . SER A 1 90 ? 7.940 13.257 11.762 1.00 95.69 90 SER A C 1
ATOM 721 O O . SER A 1 90 ? 8.904 12.856 12.411 1.00 95.69 90 SER A O 1
ATOM 723 N N . SER A 1 91 ? 7.192 14.290 12.154 1.00 96.31 91 SER A N 1
ATOM 724 C CA . SER A 1 91 ? 7.380 14.947 13.450 1.00 96.31 91 SER A CA 1
ATOM 725 C C . SER A 1 91 ? 7.093 13.994 14.612 1.00 96.31 91 SER A C 1
ATOM 727 O O . SER A 1 91 ? 6.269 13.082 14.492 1.00 96.31 91 SER A O 1
ATOM 729 N N . ASP A 1 92 ? 7.730 14.240 15.758 1.00 97.19 92 ASP A N 1
ATOM 730 C CA . ASP A 1 92 ? 7.519 13.455 16.979 1.00 97.19 92 ASP A CA 1
ATOM 731 C C . ASP A 1 92 ? 6.046 13.494 17.423 1.00 97.19 92 ASP A C 1
ATOM 733 O O . ASP A 1 92 ? 5.506 12.490 17.895 1.00 97.19 92 ASP A O 1
ATOM 737 N N . GLU A 1 93 ? 5.360 14.624 17.218 1.00 96.69 93 GLU A N 1
ATOM 738 C CA . GLU A 1 93 ? 3.930 14.765 17.502 1.00 96.69 93 GLU A CA 1
ATOM 739 C C . GLU A 1 93 ? 3.070 13.873 16.598 1.00 96.69 93 GLU A C 1
ATOM 741 O O . GLU A 1 93 ? 2.148 13.218 17.084 1.00 96.69 93 GLU A O 1
ATOM 746 N N . PHE A 1 94 ? 3.381 13.800 15.298 1.00 97.81 94 PHE A N 1
ATOM 747 C CA . PHE A 1 94 ? 2.669 12.923 14.367 1.00 97.81 94 PHE A CA 1
ATOM 748 C C . PHE A 1 94 ? 2.890 11.449 14.717 1.00 97.81 94 PHE A C 1
ATOM 750 O O . PHE A 1 94 ? 1.937 10.671 14.745 1.00 97.81 94 PHE A O 1
ATOM 757 N N . ILE A 1 95 ? 4.134 11.070 15.024 1.00 98.50 95 ILE A N 1
ATOM 758 C CA . ILE A 1 95 ? 4.481 9.708 15.451 1.00 98.50 95 ILE A CA 1
ATOM 759 C C . ILE A 1 95 ? 3.696 9.341 16.714 1.00 98.50 95 ILE A C 1
ATOM 761 O O . ILE A 1 95 ? 3.001 8.324 16.732 1.00 98.50 95 ILE A O 1
ATOM 765 N N . SER A 1 96 ? 3.714 10.216 17.723 1.00 98.50 96 SER A N 1
ATOM 766 C CA . SER A 1 96 ? 2.970 10.026 18.974 1.00 98.50 96 SER A CA 1
ATOM 767 C C . SER A 1 96 ? 1.465 9.873 18.732 1.00 98.50 96 SER A C 1
ATOM 769 O O . SER A 1 96 ? 0.803 9.071 19.394 1.00 98.50 96 SER A O 1
ATOM 771 N N . ALA A 1 97 ? 0.910 10.614 17.767 1.00 98.50 97 ALA A N 1
ATOM 772 C CA . ALA A 1 97 ? -0.493 10.498 17.389 1.00 98.50 97 ALA A CA 1
ATOM 773 C C . ALA A 1 97 ? -0.802 9.133 16.755 1.00 98.50 97 ALA A C 1
ATOM 775 O O . ALA A 1 97 ? -1.790 8.503 17.128 1.00 98.50 97 ALA A O 1
ATOM 776 N N . MET A 1 98 ? 0.039 8.648 15.835 1.00 98.75 98 MET A N 1
ATOM 777 C CA . MET A 1 98 ? -0.150 7.337 15.195 1.00 98.75 98 MET A CA 1
ATOM 778 C C . MET A 1 98 ? -0.049 6.191 16.205 1.00 98.75 98 MET A C 1
ATOM 780 O O . MET A 1 98 ? -0.889 5.290 16.197 1.00 98.75 98 MET A O 1
ATOM 784 N N . GLU A 1 99 ? 0.928 6.249 17.113 1.00 98.69 99 GLU A N 1
ATOM 785 C CA . GLU A 1 99 ? 1.061 5.287 18.212 1.00 98.69 99 GLU A CA 1
ATOM 786 C C . GLU A 1 99 ? -0.152 5.326 19.152 1.00 98.69 99 GLU A C 1
ATOM 788 O O . GLU A 1 99 ? -0.640 4.278 19.577 1.00 98.69 99 GLU A O 1
ATOM 793 N N . GLY A 1 100 ? -0.679 6.519 19.446 1.00 98.56 100 GLY A N 1
ATOM 794 C CA . GLY A 1 100 ? -1.906 6.696 20.221 1.00 98.56 100 GLY A CA 1
ATOM 795 C C . GLY A 1 100 ? -3.129 6.060 19.556 1.00 98.56 100 GLY A C 1
ATOM 796 O O . GLY A 1 100 ? -3.873 5.332 20.218 1.00 98.56 100 GLY A O 1
ATOM 797 N N . LEU A 1 101 ? -3.306 6.266 18.245 1.00 98.56 101 LEU A N 1
ATOM 798 C CA . LEU A 1 101 ? -4.384 5.643 17.469 1.00 98.56 101 LEU A CA 1
ATOM 799 C C . LEU A 1 101 ? -4.283 4.114 17.493 1.00 98.56 101 LEU A C 1
ATOM 801 O O . LEU A 1 101 ? -5.265 3.451 17.812 1.00 98.56 101 LEU A O 1
ATOM 805 N N . ALA A 1 102 ? -3.102 3.559 17.207 1.00 98.62 102 ALA A N 1
ATOM 806 C CA . ALA A 1 102 ? -2.882 2.112 17.210 1.00 98.62 102 ALA A CA 1
ATOM 807 C C . ALA A 1 102 ? -3.031 1.488 18.607 1.00 98.62 102 ALA A C 1
ATOM 809 O O . ALA A 1 102 ? -3.476 0.353 18.736 1.00 98.62 102 ALA A O 1
ATOM 810 N N . ARG A 1 103 ? -2.686 2.225 19.670 1.00 98.44 103 ARG A N 1
ATOM 811 C CA . ARG A 1 103 ? -2.895 1.777 21.051 1.00 98.44 103 ARG A CA 1
ATOM 812 C C . ARG A 1 103 ? -4.375 1.729 21.423 1.00 98.44 103 ARG A C 1
ATOM 814 O O . ARG A 1 103 ? -4.781 0.806 22.124 1.00 98.44 103 ARG A O 1
ATOM 821 N N . CYS A 1 104 ? -5.151 2.740 21.031 1.00 98.44 104 CYS A N 1
ATOM 822 C CA . CYS A 1 104 ? -6.538 2.860 21.469 1.00 98.44 104 CYS A CA 1
ATOM 823 C C . CYS A 1 104 ? -7.524 2.091 20.593 1.00 98.44 104 CYS A C 1
ATOM 825 O O . CYS A 1 104 ? -8.479 1.537 21.1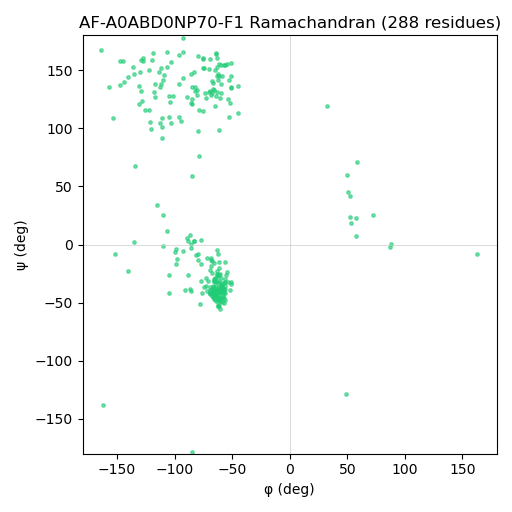26 1.00 98.44 104 CYS A O 1
ATOM 827 N N . ILE A 1 105 ? -7.331 2.063 19.274 1.00 98.12 105 ILE A N 1
ATOM 828 C CA . ILE A 1 105 ? -8.282 1.439 18.353 1.00 98.12 105 ILE A CA 1
ATOM 829 C C . ILE A 1 105 ? -7.960 -0.055 18.247 1.00 98.12 105 ILE A C 1
ATOM 831 O O . ILE A 1 105 ? -6.851 -0.407 17.837 1.00 98.12 105 ILE A O 1
ATOM 835 N N . PRO A 1 106 ? -8.907 -0.954 18.577 1.00 96.44 106 PRO A N 1
ATOM 836 C CA . PRO A 1 106 ? -8.713 -2.383 18.375 1.00 96.44 106 PRO A CA 1
ATOM 837 C C . PRO A 1 106 ? -8.351 -2.691 16.920 1.00 96.44 106 PRO A C 1
ATOM 839 O O . PRO A 1 106 ? -8.691 -1.935 16.014 1.00 96.44 106 PRO A O 1
ATOM 842 N N . ASN A 1 107 ? -7.666 -3.813 16.676 1.00 97.38 107 ASN A N 1
ATOM 843 C CA . ASN A 1 107 ? -7.335 -4.295 15.326 1.00 97.38 107 ASN A CA 1
ATOM 844 C C . ASN A 1 107 ? -6.609 -3.276 14.410 1.00 97.38 107 ASN A C 1
ATOM 846 O O . ASN A 1 107 ? -6.538 -3.480 13.195 1.00 97.38 107 ASN A O 1
ATOM 850 N N . VAL A 1 108 ? -6.011 -2.235 14.996 1.00 98.69 108 VAL A N 1
ATOM 851 C CA . VAL A 1 108 ? -5.077 -1.297 14.370 1.00 98.69 108 VAL A CA 1
ATOM 852 C C . VAL A 1 108 ? -3.703 -1.508 14.998 1.00 98.69 108 VAL A C 1
ATOM 854 O O . VAL A 1 108 ? -3.586 -1.648 16.211 1.00 98.69 108 VAL A O 1
ATOM 857 N N . PHE A 1 109 ? -2.649 -1.552 14.189 1.00 98.88 109 PHE A N 1
ATOM 858 C CA . PHE A 1 109 ? -1.285 -1.702 14.690 1.00 98.88 109 PHE A CA 1
ATOM 859 C C . PHE A 1 109 ? -0.280 -0.922 13.839 1.00 98.88 109 PHE A C 1
ATOM 861 O O . PHE A 1 109 ? -0.542 -0.605 12.678 1.00 98.88 109 PHE A O 1
ATOM 868 N N . ILE A 1 110 ? 0.877 -0.613 14.427 1.00 98.88 110 ILE A N 1
ATOM 869 C CA . ILE A 1 110 ? 2.009 -0.016 13.713 1.00 98.88 110 ILE A CA 1
ATOM 870 C C . ILE A 1 110 ? 2.838 -1.126 13.068 1.00 98.88 110 ILE A C 1
ATOM 872 O O . ILE A 1 110 ? 3.127 -2.127 13.726 1.00 98.88 110 ILE A O 1
A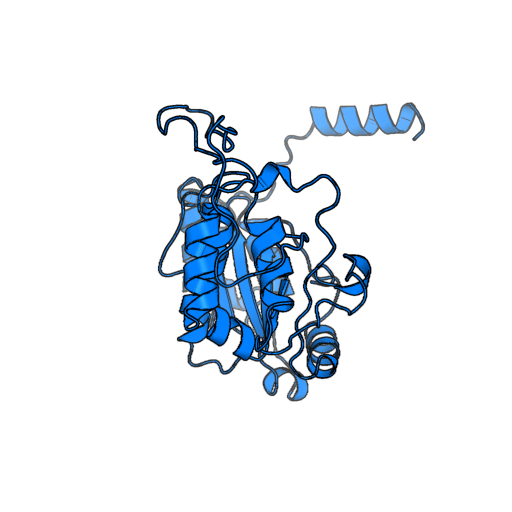TOM 876 N N . ALA A 1 111 ? 3.243 -0.933 11.812 1.00 98.81 111 ALA A N 1
ATOM 877 C CA . ALA A 1 111 ? 4.134 -1.850 11.108 1.00 98.81 111 ALA A CA 1
ATOM 878 C C . ALA A 1 111 ? 5.392 -2.154 11.942 1.00 98.81 111 ALA A C 1
ATOM 880 O O . ALA A 1 111 ? 6.039 -1.249 12.472 1.00 98.81 111 ALA A O 1
ATOM 881 N N . SER A 1 112 ? 5.778 -3.426 12.012 1.00 98.62 112 SER A N 1
ATOM 882 C CA . SER A 1 112 ? 6.943 -3.911 12.759 1.00 98.62 112 SER A CA 1
ATOM 883 C C . SER A 1 112 ? 8.261 -3.345 12.227 1.00 98.62 112 SER A C 1
ATOM 885 O O . SER A 1 112 ? 9.245 -3.231 12.963 1.00 98.62 112 SER A O 1
ATOM 887 N N . LYS A 1 113 ? 8.275 -2.960 10.946 1.00 98.69 113 LYS A N 1
ATOM 888 C CA . LYS A 1 113 ? 9.393 -2.303 10.282 1.00 98.69 113 LYS A CA 1
ATOM 889 C C . LYS A 1 113 ? 8.933 -1.032 9.576 1.00 98.69 113 LYS A C 1
ATOM 891 O O . LYS A 1 113 ? 8.086 -1.069 8.684 1.00 98.69 113 LYS A O 1
ATOM 896 N N . LEU A 1 114 ? 9.573 0.077 9.934 1.00 98.62 114 LEU A N 1
ATOM 897 C CA . LEU A 1 114 ? 9.304 1.400 9.384 1.00 98.62 114 LEU A CA 1
ATOM 898 C C . LEU A 1 114 ? 10.457 1.866 8.491 1.00 98.62 114 LEU A C 1
ATOM 900 O O . LEU A 1 114 ? 11.627 1.578 8.747 1.00 98.62 114 LEU A O 1
ATOM 904 N N . GLU A 1 115 ? 10.120 2.600 7.440 1.00 97.31 115 GLU A N 1
ATOM 905 C CA . GLU A 1 115 ? 11.054 3.121 6.446 1.00 97.31 115 GLU A CA 1
ATOM 906 C C . GLU A 1 115 ? 11.113 4.655 6.498 1.00 97.31 115 GLU A C 1
ATOM 908 O O . GLU A 1 115 ? 10.112 5.334 6.739 1.00 97.31 115 GLU A O 1
ATOM 913 N N . ARG A 1 116 ? 12.286 5.219 6.182 1.00 95.25 116 ARG A N 1
ATOM 914 C CA . ARG A 1 116 ? 12.408 6.635 5.798 1.00 95.25 116 ARG A CA 1
ATOM 915 C C . ARG A 1 116 ? 11.997 6.751 4.332 1.00 95.25 116 ARG A C 1
ATOM 917 O O . ARG A 1 116 ? 12.783 6.429 3.430 1.00 95.25 116 ARG A O 1
ATOM 924 N N . VAL A 1 117 ? 10.751 7.142 4.075 1.00 93.44 117 VAL A N 1
ATOM 925 C CA . VAL A 1 117 ? 10.175 7.066 2.723 1.00 93.44 117 VAL A CA 1
ATOM 926 C C . VAL A 1 117 ? 10.774 8.157 1.836 1.00 93.44 117 VAL A C 1
ATOM 928 O O . VAL A 1 117 ? 10.856 9.327 2.200 1.00 93.44 117 VAL A O 1
ATOM 931 N N . GLN A 1 118 ? 11.248 7.786 0.652 1.00 91.00 118 GLN A N 1
ATOM 932 C CA . GLN A 1 118 ? 11.899 8.689 -0.295 1.00 91.00 118 GLN A CA 1
ATOM 933 C C . GLN A 1 118 ? 11.081 8.734 -1.574 1.00 91.00 118 GLN A C 1
ATOM 935 O O . GLN A 1 118 ? 10.683 7.697 -2.106 1.00 91.00 118 GLN A O 1
ATOM 940 N N . TYR A 1 119 ? 10.811 9.947 -2.058 1.00 91.12 119 TYR A N 1
ATOM 941 C CA . TYR A 1 119 ? 10.012 10.136 -3.261 1.00 91.12 119 TYR A CA 1
ATOM 942 C C . TYR A 1 119 ? 10.667 9.433 -4.455 1.00 91.12 119 TYR A C 1
ATOM 944 O O . TYR A 1 119 ? 11.863 9.594 -4.690 1.00 91.12 119 TYR A O 1
ATOM 952 N N . ALA A 1 120 ? 9.870 8.646 -5.185 1.00 93.38 120 ALA A N 1
ATOM 953 C CA . ALA A 1 120 ? 10.290 7.777 -6.287 1.00 93.38 120 ALA A CA 1
ATOM 954 C C . ALA A 1 120 ? 11.355 6.714 -5.938 1.00 93.38 120 ALA A C 1
ATOM 956 O O . ALA A 1 120 ? 11.842 6.033 -6.839 1.00 93.38 120 ALA A O 1
ATOM 957 N N . GLY A 1 121 ? 11.711 6.546 -4.662 1.00 93.06 121 GLY A N 1
ATOM 958 C CA . GLY A 1 121 ? 12.641 5.521 -4.197 1.00 93.06 121 GLY A CA 1
ATOM 959 C C . GLY A 1 121 ? 11.943 4.230 -3.769 1.00 93.06 121 GLY A C 1
ATOM 960 O O . GLY A 1 121 ? 10.738 4.192 -3.513 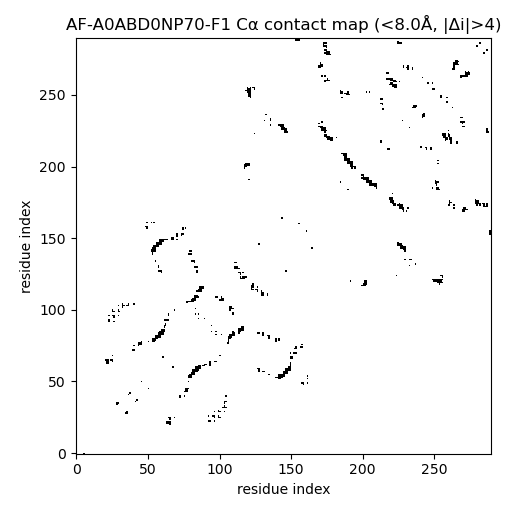1.00 93.06 121 GLY A O 1
ATOM 961 N N . ILE A 1 122 ? 12.731 3.164 -3.613 1.00 96.19 122 ILE A N 1
ATOM 962 C CA . ILE A 1 122 ? 12.242 1.842 -3.193 1.00 96.19 122 ILE A CA 1
ATOM 963 C C . ILE A 1 122 ? 11.577 1.836 -1.815 1.00 96.19 122 ILE A C 1
ATOM 965 O O . ILE A 1 122 ? 10.718 0.996 -1.552 1.00 96.19 122 ILE A O 1
ATOM 969 N N . SER A 1 123 ? 11.919 2.778 -0.932 1.00 96.12 123 SER A N 1
ATOM 970 C CA . SER A 1 123 ? 11.348 2.819 0.415 1.00 96.12 123 SER A CA 1
ATOM 971 C C . SER A 1 123 ? 9.835 3.047 0.421 1.00 96.12 123 SER A C 1
ATOM 973 O O . SER A 1 123 ? 9.170 2.550 1.326 1.00 96.12 123 SER A O 1
ATOM 975 N N . ARG A 1 124 ? 9.256 3.686 -0.612 1.00 96.69 124 ARG A N 1
ATOM 976 C CA . ARG A 1 124 ? 7.791 3.760 -0.751 1.00 96.69 124 ARG A CA 1
ATOM 977 C C . ARG A 1 124 ? 7.175 2.378 -0.954 1.00 96.69 124 ARG A C 1
ATOM 979 O O . ARG A 1 124 ? 6.167 2.081 -0.324 1.00 96.69 124 ARG A O 1
ATOM 986 N N . LEU A 1 125 ? 7.777 1.538 -1.796 1.00 98.06 125 LEU A N 1
ATOM 987 C CA . LEU A 1 125 ? 7.326 0.161 -2.010 1.00 98.06 125 LEU A CA 1
ATOM 988 C C . LEU A 1 125 ? 7.563 -0.706 -0.761 1.00 98.06 125 LEU A C 1
ATOM 990 O O . LEU A 1 125 ? 6.689 -1.481 -0.379 1.00 98.06 125 LEU A O 1
ATOM 994 N N . LYS A 1 126 ? 8.716 -0.544 -0.095 1.00 98.44 126 LYS A N 1
ATOM 995 C CA . LYS A 1 126 ? 9.041 -1.266 1.149 1.00 98.44 126 LYS A CA 1
ATOM 996 C C . LYS A 1 126 ? 8.056 -0.957 2.278 1.00 98.44 126 LYS A C 1
ATOM 998 O O . LYS A 1 126 ? 7.692 -1.880 2.992 1.00 98.44 126 LYS A O 1
ATOM 1003 N N . ALA A 1 127 ? 7.572 0.281 2.388 1.00 98.62 127 ALA A N 1
ATOM 1004 C CA . ALA A 1 127 ? 6.566 0.649 3.385 1.00 98.62 127 ALA A CA 1
ATOM 1005 C C . ALA A 1 127 ? 5.286 -0.202 3.276 1.00 98.62 127 ALA A C 1
ATOM 1007 O O . ALA A 1 127 ? 4.826 -0.748 4.277 1.00 98.62 127 ALA A O 1
ATOM 1008 N N . ASP A 1 128 ? 4.764 -0.389 2.056 1.00 98.62 128 ASP A N 1
ATOM 1009 C CA . ASP A 1 128 ? 3.626 -1.290 1.831 1.00 98.62 128 ASP A CA 1
ATOM 1010 C C . ASP A 1 128 ? 4.007 -2.747 2.109 1.00 98.62 128 ASP A C 1
ATOM 1012 O O . ASP A 1 128 ? 3.282 -3.440 2.813 1.00 98.62 128 ASP A O 1
ATOM 1016 N N . LEU A 1 129 ? 5.152 -3.221 1.604 1.00 98.75 129 LEU A N 1
ATOM 1017 C CA . LEU A 1 129 ? 5.595 -4.607 1.814 1.00 98.75 129 LEU A CA 1
ATOM 1018 C C . LEU A 1 129 ? 5.754 -4.968 3.298 1.00 98.75 129 LEU A C 1
ATOM 1020 O O . LEU A 1 129 ? 5.406 -6.084 3.680 1.00 98.75 129 LEU A O 1
ATOM 1024 N N . ASN A 1 130 ? 6.234 -4.038 4.126 1.00 98.81 130 ASN A N 1
ATOM 1025 C CA . ASN A 1 130 ? 6.363 -4.237 5.568 1.00 98.81 130 ASN A CA 1
ATOM 1026 C C . ASN A 1 130 ? 4.977 -4.440 6.205 1.00 98.81 130 ASN A C 1
ATOM 1028 O O . ASN A 1 130 ? 4.762 -5.448 6.876 1.00 98.81 130 ASN A O 1
ATOM 1032 N N . CYS A 1 131 ? 4.005 -3.570 5.901 1.00 98.75 131 CYS A N 1
ATOM 1033 C CA . CYS A 1 131 ? 2.630 -3.752 6.373 1.00 98.75 131 CYS A CA 1
ATOM 1034 C C . CYS A 1 131 ? 1.993 -5.046 5.856 1.00 98.75 131 CYS A C 1
ATOM 1036 O O . CYS A 1 131 ? 1.342 -5.766 6.608 1.00 98.75 131 CYS A O 1
ATOM 1038 N N . LEU A 1 132 ? 2.180 -5.366 4.574 1.00 98.81 132 LEU A N 1
ATOM 1039 C CA . LEU A 1 132 ? 1.661 -6.594 3.973 1.00 98.81 132 LEU A CA 1
ATOM 1040 C C . LEU A 1 132 ? 2.212 -7.850 4.656 1.00 98.81 132 LEU A C 1
ATOM 1042 O O . LEU A 1 132 ? 1.462 -8.808 4.838 1.00 98.81 132 LEU A O 1
ATOM 1046 N N . SER A 1 133 ? 3.491 -7.841 5.044 1.00 98.56 133 SER A N 1
ATOM 1047 C CA . SER A 1 133 ? 4.105 -8.931 5.804 1.00 98.56 133 SER A CA 1
ATOM 1048 C C . SER A 1 133 ? 3.424 -9.108 7.160 1.00 98.56 133 SER A C 1
ATOM 1050 O O . SER A 1 133 ? 2.943 -10.198 7.452 1.00 98.56 133 SER A O 1
ATOM 1052 N N . ASP A 1 134 ? 3.298 -8.041 7.950 1.00 98.75 134 ASP A N 1
ATOM 1053 C CA . ASP A 1 134 ? 2.684 -8.122 9.282 1.00 98.75 134 ASP A CA 1
ATOM 1054 C C . ASP A 1 134 ? 1.197 -8.509 9.217 1.00 98.75 134 ASP A C 1
ATOM 1056 O O . ASP A 1 134 ? 0.687 -9.266 10.045 1.00 98.75 134 ASP A O 1
ATOM 1060 N N . LEU A 1 135 ? 0.483 -8.038 8.190 1.00 98.81 135 LEU A N 1
ATOM 1061 C CA . LEU A 1 135 ? -0.911 -8.409 7.954 1.00 98.81 135 LEU A CA 1
ATOM 1062 C C . LEU A 1 135 ? -1.071 -9.917 7.713 1.00 98.81 135 LEU A C 1
ATOM 1064 O O . LEU A 1 135 ? -2.095 -10.482 8.105 1.00 98.81 135 LEU A O 1
ATOM 1068 N N . LEU A 1 136 ? -0.097 -10.594 7.090 1.00 98.50 136 LEU A N 1
ATOM 1069 C CA . LEU A 1 136 ? -0.157 -12.048 6.894 1.00 98.50 136 LEU A CA 1
ATOM 1070 C C . LEU A 1 136 ? -0.103 -12.827 8.213 1.00 98.50 136 LEU A C 1
ATOM 1072 O O . LEU A 1 136 ? -0.737 -13.889 8.283 1.00 98.50 136 LEU A O 1
ATOM 1076 N N . ASP A 1 137 ? 0.590 -12.286 9.217 1.00 97.31 137 ASP A N 1
ATOM 1077 C CA . ASP A 1 137 ? 0.779 -12.884 10.545 1.00 97.31 137 ASP A CA 1
ATOM 1078 C C . ASP A 1 137 ? -0.419 -12.662 11.482 1.00 97.31 137 ASP A C 1
ATOM 1080 O O . ASP A 1 137 ? -0.520 -13.286 12.539 1.00 97.31 137 ASP A O 1
ATOM 1084 N N . SER A 1 138 ? -1.379 -11.831 11.073 1.00 96.62 138 SER A N 1
ATOM 1085 C CA . SER A 1 138 ? -2.603 -11.600 11.831 1.00 96.62 138 SER A CA 1
ATOM 1086 C C . SER A 1 138 ? -3.470 -12.856 12.013 1.00 96.62 138 SER A C 1
ATOM 1088 O O . SER A 1 138 ? -3.637 -13.709 11.129 1.00 96.62 138 SER A O 1
ATOM 1090 N N . GLU A 1 139 ? -4.142 -12.918 13.163 1.00 96.44 139 GLU A N 1
ATOM 1091 C CA . GLU A 1 139 ? -5.211 -13.881 13.419 1.00 96.44 139 GLU A CA 1
ATOM 1092 C C . GLU A 1 139 ? -6.425 -13.662 12.501 1.00 96.44 139 GLU A C 1
ATOM 1094 O O . GLU A 1 139 ? -7.080 -14.638 12.112 1.00 96.44 139 GLU A O 1
ATOM 1099 N N . VAL A 1 140 ? -6.681 -12.415 12.084 1.00 97.81 140 VAL A N 1
ATOM 1100 C CA . VAL A 1 140 ? -7.785 -12.051 11.187 1.00 97.81 140 VAL A CA 1
ATOM 1101 C C . VAL A 1 140 ? -7.562 -12.688 9.817 1.00 97.81 140 VAL A C 1
ATOM 1103 O O . VAL A 1 140 ? -6.590 -12.411 9.116 1.00 97.81 140 VAL A O 1
ATOM 1106 N N . LYS A 1 141 ? -8.494 -13.547 9.394 1.00 96.88 141 LYS A N 1
ATOM 1107 C CA . LYS A 1 141 ? -8.443 -14.236 8.091 1.00 96.88 141 LYS A CA 1
ATOM 1108 C C . LYS A 1 141 ? -9.035 -13.371 6.979 1.00 96.88 141 LYS A C 1
ATOM 1110 O O . LYS A 1 141 ? -10.006 -13.762 6.325 1.00 96.88 141 LYS A O 1
ATOM 1115 N N . TRP A 1 142 ? -8.438 -12.196 6.798 1.00 98.69 142 TRP A N 1
ATOM 1116 C CA . TRP A 1 142 ? -8.816 -11.232 5.769 1.00 98.69 142 TRP A CA 1
ATOM 1117 C C . TRP A 1 142 ? -8.697 -11.810 4.355 1.00 98.69 142 TRP A C 1
ATOM 1119 O O . TRP A 1 142 ? -7.980 -12.783 4.112 1.00 98.69 142 TRP A O 1
ATOM 1129 N N . LYS A 1 143 ? -9.474 -11.250 3.427 1.00 98.56 143 LYS A N 1
ATOM 1130 C CA . LYS A 1 143 ? -9.622 -11.748 2.049 1.00 98.56 143 LYS A CA 1
ATOM 1131 C C . LYS A 1 143 ? -8.872 -10.893 1.045 1.00 98.56 143 LYS A C 1
ATOM 1133 O O . LYS A 1 143 ? -8.216 -11.424 0.153 1.00 98.56 143 LYS A O 1
ATOM 1138 N N . TYR A 1 144 ? -8.952 -9.583 1.232 1.00 98.62 144 TYR A N 1
ATOM 1139 C CA . TYR A 1 144 ? -8.305 -8.591 0.394 1.00 98.62 144 TYR A CA 1
ATOM 1140 C C . TYR A 1 144 ? -7.650 -7.524 1.255 1.00 98.62 144 TYR A C 1
ATOM 1142 O O . TYR A 1 144 ? -8.169 -7.188 2.318 1.00 98.62 144 TYR A O 1
ATOM 1150 N N . VAL A 1 145 ? -6.533 -6.993 0.770 1.00 98.62 145 VAL A N 1
ATOM 1151 C CA . VAL A 1 145 ? -5.870 -5.820 1.332 1.00 98.62 145 VAL A CA 1
ATOM 1152 C C . VAL A 1 145 ? -5.969 -4.648 0.370 1.00 98.62 145 VAL A C 1
ATOM 1154 O O . VAL A 1 145 ? -5.785 -4.818 -0.836 1.00 98.62 145 VAL A O 1
ATOM 1157 N N . ILE A 1 146 ? -6.242 -3.468 0.912 1.00 98.44 146 ILE A N 1
ATOM 1158 C CA . ILE A 1 146 ? -6.276 -2.195 0.192 1.00 98.44 146 ILE A CA 1
ATOM 1159 C C . ILE A 1 146 ? -5.178 -1.314 0.783 1.00 98.44 146 ILE A C 1
ATOM 1161 O O . ILE A 1 146 ? -5.127 -1.143 2.003 1.00 98.44 146 ILE A O 1
ATOM 1165 N N . ASN A 1 147 ? -4.290 -0.763 -0.046 1.00 98.31 147 ASN A N 1
ATOM 1166 C CA . ASN A 1 147 ? -3.365 0.256 0.442 1.00 98.31 147 ASN A CA 1
ATOM 1167 C C . ASN A 1 147 ? -3.924 1.664 0.240 1.00 98.31 147 ASN A C 1
ATOM 1169 O O . ASN A 1 147 ? -4.577 1.957 -0.759 1.00 98.31 147 ASN A O 1
ATOM 1173 N N . LEU A 1 148 ? -3.643 2.524 1.211 1.00 97.62 148 LEU A N 1
ATOM 1174 C CA . LEU A 1 148 ? -4.094 3.906 1.275 1.00 97.62 148 LEU A CA 1
ATOM 1175 C C . LEU A 1 148 ? -2.928 4.796 1.705 1.00 97.62 148 LEU A C 1
ATOM 1177 O O . LEU A 1 148 ? -2.014 4.375 2.422 1.00 97.62 148 LEU A O 1
ATOM 1181 N N . CYS A 1 149 ? -2.980 6.054 1.295 1.00 95.12 149 CYS A N 1
ATOM 1182 C CA . CYS A 1 149 ? -2.178 7.128 1.853 1.00 95.12 149 CYS A CA 1
ATOM 1183 C C . CYS A 1 149 ? -3.047 8.048 2.720 1.00 95.12 149 CYS A C 1
ATOM 1185 O O . CYS A 1 149 ? -4.273 8.031 2.646 1.00 95.12 149 CYS A O 1
ATOM 1187 N N . GLY A 1 150 ? -2.415 8.901 3.529 1.00 92.62 150 GLY A N 1
ATOM 1188 C CA . GLY A 1 150 ? -3.128 9.782 4.468 1.00 92.62 150 GLY A CA 1
ATOM 1189 C C . GLY A 1 150 ? -4.058 10.824 3.830 1.00 92.62 150 GLY A C 1
ATOM 1190 O O . GLY A 1 150 ? -4.723 11.545 4.558 1.00 92.62 150 GLY A O 1
ATOM 1191 N N . GLN A 1 151 ? -4.092 10.934 2.498 1.00 91.69 151 GLN A N 1
ATOM 1192 C CA . GLN A 1 151 ? -4.947 11.867 1.754 1.00 91.69 151 GLN A CA 1
ATOM 1193 C C . GLN A 1 151 ? -6.073 11.175 0.972 1.00 91.69 151 GLN A C 1
ATOM 1195 O O . GLN A 1 151 ? -6.863 11.867 0.325 1.00 91.69 151 GLN A O 1
ATOM 1200 N N . ASP A 1 152 ? -6.146 9.844 1.019 1.00 94.25 152 ASP A N 1
ATOM 1201 C CA . ASP A 1 152 ? -7.239 9.090 0.405 1.00 94.25 152 ASP A CA 1
ATOM 1202 C C . ASP A 1 152 ? -8.518 9.199 1.248 1.00 94.25 152 ASP A C 1
ATOM 1204 O O . ASP A 1 152 ? -8.485 9.584 2.423 1.00 94.25 152 ASP A O 1
ATOM 1208 N N . PHE A 1 153 ? -9.670 8.908 0.636 1.00 94.62 153 PHE A N 1
ATOM 1209 C CA . PHE A 1 153 ? -10.947 8.888 1.345 1.00 94.62 153 PHE A CA 1
ATOM 1210 C C . PHE A 1 153 ? -11.995 8.023 0.628 1.00 94.62 153 PHE A C 1
ATOM 1212 O O . PHE A 1 153 ? -12.200 8.211 -0.577 1.00 94.62 153 PHE A O 1
ATOM 1219 N N . PRO A 1 154 ? -12.745 7.174 1.360 1.00 93.75 154 PRO A N 1
ATOM 1220 C CA . PRO A 1 154 ? -13.638 6.199 0.748 1.00 93.75 154 PRO A CA 1
ATOM 1221 C C . PRO A 1 154 ? -14.801 6.829 0.000 1.00 93.75 154 PRO A C 1
ATOM 1223 O O . PRO A 1 154 ? -15.518 7.693 0.509 1.00 93.75 154 PRO A O 1
ATOM 1226 N N . LEU A 1 155 ? -15.021 6.323 -1.216 1.00 92.62 155 LEU A N 1
ATOM 1227 C CA . LEU A 1 155 ? -16.183 6.630 -2.055 1.00 92.62 155 LEU A CA 1
ATOM 1228 C C . LEU A 1 155 ? -17.266 5.547 -1.977 1.00 92.62 155 LEU A C 1
ATOM 1230 O O . LEU A 1 155 ? -18.323 5.686 -2.595 1.00 92.62 155 LEU A O 1
ATOM 1234 N N . ARG A 1 156 ? -16.995 4.463 -1.248 1.00 92.81 156 ARG A N 1
ATOM 1235 C CA . ARG A 1 156 ? -17.882 3.321 -1.032 1.00 92.81 156 ARG A CA 1
ATOM 1236 C C . ARG A 1 156 ? -17.966 2.996 0.449 1.00 92.81 156 ARG A C 1
ATOM 1238 O O . ARG A 1 156 ? -17.005 3.156 1.196 1.00 92.81 156 ARG A O 1
ATOM 1245 N N . THR A 1 157 ? -19.121 2.499 0.860 1.00 95.62 157 THR A N 1
ATOM 1246 C CA . THR A 1 157 ? -19.289 1.880 2.176 1.00 95.62 157 THR A CA 1
ATOM 1247 C C . THR A 1 157 ? -18.543 0.545 2.242 1.00 95.62 157 THR A C 1
ATOM 1249 O O . THR A 1 157 ? -18.292 -0.090 1.215 1.00 95.62 157 THR A O 1
ATOM 1252 N N . ASN A 1 158 ? -18.234 0.063 3.449 1.00 96.88 158 ASN A N 1
ATOM 1253 C CA . ASN A 1 158 ? -17.593 -1.244 3.621 1.00 96.88 158 ASN A CA 1
ATOM 1254 C C . ASN A 1 158 ? -18.429 -2.386 3.005 1.00 96.88 158 ASN A C 1
ATOM 1256 O O . ASN A 1 158 ? -17.872 -3.246 2.332 1.00 96.88 158 ASN A O 1
ATOM 1260 N N . ALA A 1 159 ? -19.761 -2.357 3.130 1.00 97.00 159 ALA A N 1
ATOM 1261 C CA . ALA A 1 159 ? -20.642 -3.342 2.498 1.00 97.00 159 ALA A CA 1
ATOM 1262 C C . ALA A 1 159 ? -20.553 -3.339 0.958 1.00 97.00 159 ALA A C 1
ATOM 1264 O O . ALA A 1 159 ? -20.517 -4.405 0.340 1.00 97.00 159 ALA A O 1
ATOM 1265 N N . GLU A 1 160 ? -20.479 -2.160 0.330 1.00 95.94 160 GLU A N 1
ATOM 1266 C CA . GLU A 1 160 ? -20.282 -2.045 -1.121 1.00 95.94 160 GLU A CA 1
ATOM 1267 C C . GLU A 1 160 ? -18.902 -2.556 -1.546 1.00 95.94 160 GLU A C 1
ATOM 1269 O O . GLU A 1 160 ? -18.809 -3.275 -2.540 1.00 95.94 160 GLU A O 1
ATOM 1274 N N . LEU A 1 161 ? -17.848 -2.249 -0.778 1.00 95.38 161 LEU A N 1
ATOM 1275 C CA . LEU A 1 161 ? -16.505 -2.787 -1.021 1.00 95.38 161 LEU A CA 1
ATOM 1276 C C . LEU A 1 161 ? -16.495 -4.311 -0.913 1.00 95.38 161 LEU A C 1
ATOM 1278 O O . LEU A 1 161 ? -16.010 -4.986 -1.813 1.00 95.38 161 LEU A O 1
ATOM 1282 N N . VAL A 1 162 ? -17.083 -4.876 0.142 1.00 97.06 162 VAL A N 1
ATOM 1283 C CA . VAL A 1 162 ? -17.193 -6.331 0.307 1.00 97.06 162 VAL A CA 1
ATOM 1284 C C . VAL A 1 162 ? -17.921 -6.968 -0.880 1.00 97.06 162 VAL A C 1
ATOM 1286 O O . VAL A 1 162 ? -17.489 -8.014 -1.363 1.00 97.06 162 VAL A O 1
ATOM 1289 N N . SER A 1 163 ? -18.997 -6.350 -1.376 1.00 96.31 163 SER A N 1
ATOM 1290 C CA . SER A 1 163 ? -19.705 -6.836 -2.566 1.00 96.31 163 SER A CA 1
ATOM 1291 C C . SER A 1 163 ? -18.811 -6.817 -3.809 1.00 96.31 163 SER A C 1
ATOM 1293 O O . SER A 1 163 ? -18.649 -7.852 -4.455 1.00 96.31 163 SER A O 1
ATOM 1295 N N . ASP A 1 164 ? -18.188 -5.674 -4.111 1.00 93.81 164 ASP A N 1
ATOM 1296 C CA . ASP A 1 164 ? -17.327 -5.508 -5.289 1.00 93.81 164 ASP A CA 1
ATOM 1297 C C . ASP A 1 164 ? -16.122 -6.473 -5.252 1.00 93.81 164 ASP A C 1
ATOM 1299 O O . ASP A 1 164 ? -15.739 -7.043 -6.276 1.00 93.81 164 ASP A O 1
ATOM 1303 N N . LEU A 1 165 ? -15.542 -6.707 -4.070 1.00 95.31 165 LEU A N 1
ATOM 1304 C CA . LEU A 1 165 ? -14.382 -7.587 -3.894 1.00 95.31 165 LEU A CA 1
ATOM 1305 C C . LEU A 1 165 ? -14.743 -9.077 -3.922 1.00 95.31 165 LEU A C 1
ATOM 1307 O O . LEU A 1 165 ? -13.954 -9.885 -4.415 1.00 95.31 165 LEU A O 1
ATOM 1311 N N . LYS A 1 166 ? -15.942 -9.465 -3.467 1.00 96.06 166 LYS A N 1
ATOM 1312 C CA . LYS A 1 166 ? -16.456 -10.835 -3.659 1.00 96.06 166 LYS A CA 1
ATOM 1313 C C . LYS A 1 166 ? -16.568 -11.177 -5.150 1.00 96.06 166 LYS A C 1
ATOM 1315 O O . LYS A 1 166 ? -16.216 -12.292 -5.550 1.00 96.06 166 LYS A O 1
ATOM 1320 N N . ASP A 1 167 ? -16.970 -10.216 -5.979 1.00 95.31 167 ASP A N 1
ATOM 1321 C CA . ASP A 1 167 ? -17.128 -10.405 -7.426 1.00 95.31 167 ASP A CA 1
ATOM 1322 C C . ASP A 1 167 ? -15.803 -10.606 -8.180 1.00 95.31 167 ASP A C 1
ATOM 1324 O O . ASP A 1 167 ? -15.799 -11.180 -9.276 1.00 95.31 167 ASP A O 1
ATOM 1328 N N . LEU A 1 168 ? -14.666 -10.232 -7.582 1.00 93.81 168 LEU A N 1
ATOM 1329 C CA . LEU A 1 168 ? -13.341 -10.477 -8.161 1.00 93.81 168 LEU A CA 1
ATOM 1330 C C . LEU A 1 168 ? -12.952 -11.955 -8.185 1.00 93.81 168 LEU A C 1
ATOM 1332 O O . LEU A 1 168 ? -12.090 -12.338 -8.978 1.00 93.81 168 LEU A O 1
ATOM 1336 N N . LYS A 1 169 ? -13.556 -12.794 -7.332 1.00 95.38 169 LYS A N 1
ATOM 1337 C CA . LYS A 1 169 ? -13.310 -14.249 -7.284 1.00 95.38 169 LYS A CA 1
ATOM 1338 C C . LYS A 1 169 ? -11.814 -14.605 -7.205 1.00 95.38 169 LYS A C 1
ATOM 1340 O O . LYS A 1 169 ? -11.342 -15.478 -7.931 1.00 95.38 169 LYS A O 1
ATOM 1345 N N . GLY A 1 170 ? -11.067 -13.907 -6.348 1.00 94.81 170 GLY A N 1
ATOM 1346 C CA . GLY A 1 170 ? -9.629 -14.125 -6.136 1.00 94.81 170 GLY A CA 1
ATOM 1347 C C . GLY A 1 170 ? -8.711 -13.359 -7.096 1.00 94.81 170 GLY A C 1
ATOM 1348 O O . GLY A 1 170 ? -7.494 -13.436 -6.959 1.00 94.81 170 GLY A O 1
ATOM 1349 N N . LYS A 1 171 ? -9.259 -12.606 -8.060 1.00 94.88 171 LYS A N 1
ATOM 1350 C CA . LYS A 1 171 ? -8.473 -11.685 -8.899 1.00 94.88 171 LYS A CA 1
ATOM 1351 C C . LYS A 1 171 ? -8.084 -10.430 -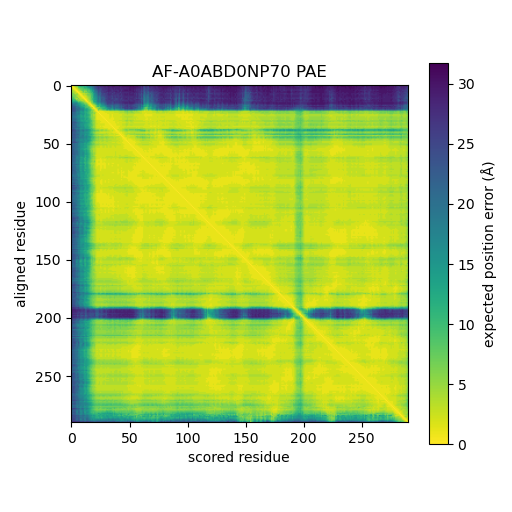8.129 1.00 94.88 171 LYS A C 1
ATOM 1353 O O . LYS A 1 171 ? -8.729 -10.082 -7.145 1.00 94.88 171 LYS A O 1
ATOM 1358 N N . ASN A 1 172 ? -7.057 -9.740 -8.613 1.00 95.31 172 ASN A N 1
ATOM 1359 C CA . ASN A 1 172 ? -6.548 -8.504 -8.022 1.00 95.31 172 ASN A CA 1
ATOM 1360 C C . ASN A 1 172 ? -6.997 -7.277 -8.831 1.00 95.31 172 ASN A C 1
ATOM 1362 O O . ASN A 1 172 ? -7.279 -7.374 -10.026 1.00 95.31 172 ASN A O 1
ATOM 1366 N N . MET A 1 173 ? -7.014 -6.115 -8.186 1.00 93.44 173 MET A N 1
ATOM 1367 C CA . MET A 1 173 ? -7.280 -4.819 -8.807 1.00 93.44 173 MET A CA 1
ATOM 1368 C C . MET A 1 173 ? -6.006 -3.984 -8.756 1.00 93.44 173 MET A C 1
ATOM 1370 O O . MET A 1 173 ? -5.618 -3.490 -7.701 1.00 93.44 173 MET A O 1
ATOM 1374 N N . VAL A 1 174 ? -5.333 -3.852 -9.897 1.00 94.62 174 VAL A N 1
ATOM 1375 C CA . VAL A 1 174 ? -4.116 -3.045 -10.057 1.00 94.62 174 VAL A CA 1
ATOM 1376 C C . VAL A 1 174 ? -4.115 -2.473 -11.471 1.00 94.62 174 VAL A C 1
ATOM 1378 O O . VAL A 1 174 ? -4.451 -3.178 -12.425 1.00 94.62 174 VAL A O 1
ATOM 1381 N N . GLU A 1 175 ? -3.753 -1.200 -11.627 1.00 95.94 175 GLU A N 1
ATOM 1382 C CA . GLU A 1 175 ? -3.500 -0.642 -12.959 1.00 95.94 175 GLU A CA 1
ATOM 1383 C C . GLU A 1 175 ? -2.306 -1.368 -13.596 1.00 95.94 175 GLU A C 1
ATOM 1385 O O . GLU A 1 175 ? -1.266 -1.536 -12.962 1.00 95.94 175 GLU A O 1
ATOM 1390 N N . SER A 1 176 ? -2.438 -1.812 -14.846 1.00 97.00 176 SER A N 1
ATOM 1391 C CA . SER A 1 176 ? -1.358 -2.529 -15.523 1.00 97.00 176 SER A CA 1
ATOM 1392 C C . SER A 1 176 ? -1.444 -2.374 -17.035 1.00 97.00 176 SER A C 1
ATOM 1394 O O . SER A 1 176 ? -2.332 -2.933 -17.694 1.00 97.00 176 SER A O 1
ATOM 1396 N N . LYS A 1 177 ? -0.498 -1.595 -17.562 1.00 96.25 177 LYS A N 1
ATOM 1397 C CA . LYS A 1 177 ? -0.365 -1.181 -18.962 1.00 96.25 177 LYS A CA 1
ATOM 1398 C C . LYS A 1 177 ? 1.029 -1.485 -19.484 1.00 96.25 177 LYS A C 1
ATOM 1400 O O . LYS A 1 177 ? 1.978 -1.613 -18.705 1.00 96.25 177 LYS A O 1
ATOM 1405 N N . TRP A 1 178 ? 1.177 -1.535 -20.802 1.00 95.62 178 TRP A N 1
ATOM 1406 C CA . TRP A 1 178 ? 2.497 -1.588 -21.406 1.00 95.62 178 TRP A CA 1
ATOM 1407 C C . TRP A 1 178 ? 3.301 -0.324 -21.050 1.00 95.62 178 TRP A C 1
ATOM 1409 O O . TRP A 1 178 ? 2.738 0.771 -20.968 1.00 95.62 178 TRP A O 1
ATOM 1419 N N . PRO A 1 179 ? 4.629 -0.435 -20.860 1.00 94.38 179 PRO A N 1
ATOM 1420 C CA . PRO A 1 179 ? 5.491 0.661 -20.414 1.00 94.38 179 PRO A CA 1
ATOM 1421 C C . PRO A 1 179 ? 5.384 1.971 -21.195 1.00 94.38 179 PRO A C 1
ATOM 1423 O O . PRO A 1 179 ? 5.634 3.044 -20.638 1.00 94.38 179 PRO A O 1
ATOM 1426 N N . GLY A 1 180 ? 5.093 1.896 -22.498 1.00 92.19 180 GLY A N 1
ATOM 1427 C CA . GLY A 1 180 ? 5.214 3.031 -23.408 1.00 92.19 180 GLY A CA 1
ATOM 1428 C C . GLY A 1 180 ? 6.580 3.713 -23.255 1.00 92.19 180 GLY A C 1
ATOM 1429 O O . GLY A 1 180 ? 7.619 3.057 -23.234 1.00 92.19 180 GLY A O 1
ATOM 1430 N N . GLY A 1 181 ? 6.579 5.034 -23.073 1.00 93.25 181 GLY A N 1
ATOM 1431 C CA . GLY A 1 181 ? 7.795 5.831 -22.872 1.00 93.25 181 GLY A CA 1
ATOM 1432 C C . GLY A 1 181 ? 8.424 5.759 -21.474 1.00 93.25 181 GLY A C 1
ATOM 1433 O O . GLY A 1 181 ? 9.378 6.486 -21.222 1.00 93.25 181 GLY A O 1
ATOM 1434 N N . LYS A 1 182 ? 7.917 4.936 -20.543 1.00 96.31 182 LYS A N 1
ATOM 1435 C CA . LYS A 1 182 ? 8.408 4.881 -19.149 1.00 96.31 182 LYS A CA 1
ATOM 1436 C C . LYS A 1 182 ? 9.574 3.907 -18.922 1.00 96.31 182 LYS A C 1
ATOM 1438 O O . LYS A 1 182 ? 10.028 3.780 -17.791 1.00 96.31 182 LYS A O 1
ATOM 1443 N N . GLN A 1 183 ? 10.087 3.256 -19.970 1.00 96.38 183 GLN A N 1
ATOM 1444 C CA . GLN A 1 183 ? 11.153 2.242 -19.866 1.00 96.38 183 GLN A CA 1
ATOM 1445 C C . GLN A 1 183 ? 12.427 2.753 -19.174 1.00 96.38 183 GLN A C 1
ATOM 1447 O O . GLN A 1 183 ? 13.067 2.007 -18.436 1.00 96.38 183 GLN A O 1
ATOM 1452 N N . TRP A 1 184 ? 12.744 4.045 -19.331 1.00 95.38 184 TRP A N 1
ATOM 1453 C CA . TRP A 1 184 ? 13.905 4.692 -18.706 1.00 95.38 184 TRP A CA 1
ATOM 1454 C C . TRP A 1 184 ? 13.961 4.519 -17.178 1.00 95.38 184 TRP A C 1
ATOM 1456 O O . TRP A 1 184 ? 15.045 4.565 -16.594 1.00 95.38 184 TRP A O 1
ATOM 1466 N N . ARG A 1 185 ? 12.813 4.273 -16.529 1.00 96.62 185 ARG A N 1
ATOM 1467 C CA . ARG A 1 185 ? 12.714 4.043 -15.083 1.00 96.62 185 ARG A CA 1
ATOM 1468 C C . ARG A 1 185 ? 13.462 2.800 -14.602 1.00 96.62 185 ARG A C 1
ATOM 1470 O O . ARG A 1 185 ? 13.828 2.744 -13.436 1.00 96.62 185 ARG A O 1
ATOM 1477 N N . TRP A 1 186 ? 13.718 1.833 -15.480 1.00 97.19 186 TRP A N 1
ATOM 1478 C CA . TRP A 1 186 ? 14.456 0.610 -15.143 1.00 97.19 186 TRP A CA 1
ATOM 1479 C C . TRP A 1 186 ? 15.516 0.217 -16.177 1.00 97.19 186 TRP A C 1
ATOM 1481 O O . TRP A 1 186 ? 16.163 -0.814 -16.021 1.00 97.19 186 TRP A O 1
ATOM 1491 N N . THR A 1 187 ? 15.715 1.009 -17.236 1.00 97.38 187 THR A N 1
ATOM 1492 C CA . THR A 1 187 ? 16.830 0.800 -18.177 1.00 97.38 187 THR A CA 1
ATOM 1493 C C . THR A 1 187 ? 18.186 1.061 -17.520 1.00 97.38 187 THR A C 1
ATOM 1495 O O . THR A 1 187 ? 19.152 0.362 -17.814 1.00 97.38 187 THR A O 1
ATOM 1498 N N . TYR A 1 188 ? 18.256 2.047 -16.627 1.00 97.12 188 TYR A N 1
ATOM 1499 C CA . TYR A 1 188 ? 19.478 2.457 -15.935 1.00 97.12 188 TYR A CA 1
ATOM 1500 C C . TYR A 1 188 ? 19.327 2.301 -14.427 1.00 97.12 188 TYR A C 1
ATOM 1502 O O . TYR A 1 188 ? 18.203 2.282 -13.922 1.00 97.12 188 TYR A O 1
ATOM 1510 N N . HIS A 1 189 ? 20.451 2.211 -13.719 1.00 96.94 189 HIS A N 1
ATOM 1511 C CA . HIS A 1 189 ? 20.467 2.292 -12.262 1.00 96.94 189 HIS A CA 1
ATOM 1512 C C . HIS A 1 189 ? 20.068 3.710 -11.817 1.00 96.94 189 HIS A C 1
ATOM 1514 O O . HIS A 1 189 ? 20.457 4.707 -12.433 1.00 96.94 189 HIS A O 1
ATOM 1520 N N . HIS A 1 190 ? 19.290 3.814 -10.741 1.00 95.00 190 HIS A N 1
ATOM 1521 C CA . HIS A 1 190 ? 18.895 5.076 -10.114 1.00 95.00 190 HIS A CA 1
ATOM 1522 C C . HIS A 1 190 ? 19.338 5.058 -8.658 1.00 95.00 190 HIS A C 1
ATOM 1524 O O . HIS A 1 190 ? 18.870 4.244 -7.867 1.00 95.00 190 HIS A O 1
ATOM 1530 N N . LEU A 1 191 ? 20.250 5.961 -8.308 1.00 90.81 191 LEU A N 1
ATOM 1531 C CA . LEU A 1 191 ? 20.842 6.023 -6.974 1.00 90.81 191 LEU A CA 1
ATOM 1532 C C . LEU A 1 191 ? 20.345 7.259 -6.234 1.00 90.81 191 LEU A C 1
ATOM 1534 O O . LEU A 1 191 ? 20.198 8.338 -6.812 1.00 90.81 191 LEU A O 1
ATOM 1538 N N . LEU A 1 192 ? 20.102 7.110 -4.938 1.00 84.00 192 LEU A N 1
ATOM 1539 C CA . LEU A 1 192 ? 19.773 8.231 -4.068 1.00 84.00 192 LEU A CA 1
ATOM 1540 C C . LEU A 1 192 ? 21.007 9.127 -3.920 1.00 84.00 192 LEU A C 1
ATOM 1542 O O . LEU A 1 192 ? 22.102 8.648 -3.624 1.00 84.00 192 LEU A O 1
ATOM 1546 N N . LYS A 1 193 ? 20.846 10.434 -4.147 1.00 68.75 193 LYS A N 1
ATOM 1547 C CA . LYS A 1 193 ? 21.910 11.399 -3.857 1.00 68.75 193 LYS A CA 1
ATOM 1548 C C . LYS A 1 193 ? 21.977 11.625 -2.349 1.00 68.75 193 LYS A C 1
ATOM 1550 O O . LYS A 1 193 ? 21.029 12.165 -1.800 1.00 68.75 193 LYS A O 1
ATOM 1555 N N . ASP A 1 194 ? 23.106 11.216 -1.773 1.00 60.53 194 ASP A N 1
ATOM 1556 C CA . ASP A 1 194 ? 23.702 11.564 -0.473 1.00 60.53 194 ASP A CA 1
ATOM 1557 C C . ASP A 1 194 ? 22.737 11.891 0.689 1.00 60.53 194 ASP A C 1
ATOM 1559 O O . ASP A 1 194 ? 22.014 12.888 0.680 1.00 60.53 194 ASP A O 1
ATOM 1563 N N . GLU A 1 195 ? 22.813 11.097 1.761 1.00 54.03 195 GLU A N 1
ATOM 1564 C CA . GLU A 1 195 ? 21.980 11.210 2.973 1.00 54.03 195 GLU A CA 1
ATOM 1565 C C . GLU A 1 195 ? 22.138 12.554 3.717 1.00 54.03 195 GLU A C 1
ATOM 1567 O O . GLU A 1 195 ? 21.297 12.909 4.541 1.00 54.03 195 GLU A O 1
ATOM 1572 N N . ASN A 1 196 ? 23.189 13.322 3.402 1.00 53.31 196 ASN A N 1
ATOM 1573 C CA . ASN A 1 196 ? 23.538 14.597 4.036 1.00 53.31 196 ASN A CA 1
ATOM 1574 C C . ASN A 1 196 ? 22.838 15.832 3.434 1.00 53.31 196 ASN A C 1
ATOM 1576 O O . ASN A 1 196 ? 23.104 16.954 3.869 1.00 53.31 196 ASN A O 1
ATOM 1580 N N . SER A 1 197 ? 21.978 15.673 2.423 1.00 50.22 197 SER A N 1
ATOM 1581 C CA . SER A 1 197 ? 21.182 16.791 1.909 1.00 50.22 197 SER A CA 1
ATOM 1582 C C . SER A 1 197 ? 19.903 16.970 2.728 1.00 50.22 197 SER A C 1
ATOM 1584 O O . SER A 1 197 ? 19.051 16.086 2.771 1.00 50.22 197 SER A O 1
ATOM 1586 N N . GLU A 1 198 ? 19.743 18.159 3.314 1.00 47.03 198 GLU A N 1
ATOM 1587 C CA . GLU A 1 198 ? 18.536 18.627 4.022 1.00 47.03 198 GLU A CA 1
ATOM 1588 C C . GLU A 1 198 ? 17.267 18.577 3.133 1.00 47.03 198 GLU A C 1
ATOM 1590 O O . GLU A 1 198 ? 16.143 18.592 3.627 1.00 47.03 198 GLU A O 1
ATOM 1595 N N . TYR A 1 199 ? 17.446 18.432 1.812 1.00 48.53 199 TYR A N 1
ATOM 1596 C CA . TYR A 1 199 ? 16.405 18.126 0.835 1.00 48.53 199 TYR A CA 1
ATOM 1597 C C . TYR A 1 199 ? 16.620 16.711 0.290 1.00 48.53 199 TYR A C 1
ATOM 1599 O O . TYR A 1 199 ? 17.348 16.502 -0.679 1.00 48.53 199 TYR A O 1
ATOM 1607 N N . HIS A 1 200 ? 15.980 15.739 0.940 1.00 55.50 200 HIS A N 1
ATOM 1608 C CA . HIS A 1 200 ? 16.046 14.313 0.616 1.00 55.50 200 HIS A CA 1
ATOM 1609 C C . HIS A 1 200 ? 15.908 14.049 -0.892 1.00 55.50 200 HIS A C 1
ATOM 1611 O O . HIS A 1 200 ? 14.860 14.299 -1.495 1.00 55.50 200 HIS A O 1
ATOM 1617 N N . GLY A 1 201 ? 16.994 13.569 -1.501 1.00 66.38 201 GLY A N 1
ATOM 1618 C CA . GLY A 1 201 ? 17.119 13.464 -2.947 1.00 66.38 201 GLY A CA 1
ATOM 1619 C C . GLY A 1 201 ? 16.169 12.431 -3.544 1.00 66.38 201 GLY A C 1
ATOM 1620 O O . GLY A 1 201 ? 16.133 11.277 -3.131 1.00 66.38 201 GLY A O 1
ATOM 1621 N N . THR A 1 202 ? 15.433 12.831 -4.578 1.00 79.12 202 THR A N 1
ATOM 1622 C CA . THR A 1 202 ? 14.834 11.880 -5.526 1.00 79.12 202 THR A CA 1
ATOM 1623 C C . THR A 1 202 ? 15.951 11.048 -6.178 1.00 79.12 202 THR A C 1
ATOM 1625 O O . THR A 1 202 ? 17.027 11.609 -6.423 1.00 79.12 202 THR A O 1
ATOM 1628 N N . PRO A 1 203 ? 15.739 9.750 -6.486 1.00 88.69 203 PRO A N 1
ATOM 1629 C CA . PRO A 1 203 ? 16.727 8.951 -7.201 1.00 88.69 203 PRO A CA 1
ATOM 1630 C C . PRO A 1 203 ? 17.202 9.644 -8.479 1.00 88.69 203 PRO A C 1
ATOM 1632 O O . PRO A 1 203 ? 16.402 10.181 -9.251 1.00 88.69 203 PRO A O 1
ATOM 1635 N N . VAL A 1 204 ? 18.513 9.631 -8.699 1.00 90.50 204 VAL A N 1
ATOM 1636 C CA . VAL A 1 204 ? 19.153 10.198 -9.883 1.00 90.50 204 VAL A CA 1
ATOM 1637 C C . VAL A 1 204 ? 19.586 9.066 -10.797 1.00 90.50 204 VAL A C 1
ATOM 1639 O O . VAL A 1 204 ? 20.288 8.145 -10.380 1.00 90.50 204 VAL A O 1
ATOM 1642 N N . THR A 1 205 ? 19.182 9.164 -12.058 1.00 93.75 205 THR A N 1
ATOM 1643 C CA . THR A 1 205 ? 19.559 8.224 -13.113 1.00 93.75 205 THR A CA 1
ATOM 1644 C C . THR A 1 205 ? 21.063 8.268 -13.362 1.00 93.75 205 THR A C 1
ATOM 1646 O O . THR A 1 205 ? 21.628 9.343 -13.581 1.00 93.75 205 THR A O 1
ATOM 1649 N N . THR A 1 206 ? 21.711 7.106 -13.342 1.00 94.56 206 THR A N 1
ATOM 1650 C CA . THR A 1 206 ? 23.130 6.953 -13.678 1.00 94.56 206 THR A CA 1
ATOM 1651 C C . THR A 1 206 ? 23.305 6.616 -15.163 1.00 94.56 206 THR A C 1
ATOM 1653 O O . THR A 1 206 ? 22.341 6.459 -15.911 1.00 94.56 206 THR A O 1
ATOM 1656 N N . SER A 1 207 ? 24.555 6.503 -15.616 1.00 95.06 207 SER A N 1
ATOM 1657 C CA . SER A 1 207 ? 24.883 5.992 -16.952 1.00 95.06 207 SER A CA 1
ATOM 1658 C C . SER A 1 207 ? 24.980 4.462 -17.018 1.00 95.06 207 SER A C 1
ATOM 1660 O O . SER A 1 207 ? 25.245 3.919 -18.089 1.00 95.06 207 SER A O 1
ATOM 1662 N N . GLU A 1 208 ? 24.822 3.761 -15.894 1.00 96.94 208 GLU A N 1
ATOM 1663 C CA . GLU A 1 208 ? 24.977 2.307 -15.818 1.00 96.94 208 GLU A CA 1
ATOM 1664 C C . GLU A 1 208 ? 23.670 1.616 -16.212 1.00 96.94 208 GLU A C 1
ATOM 1666 O O . GLU A 1 208 ? 22.6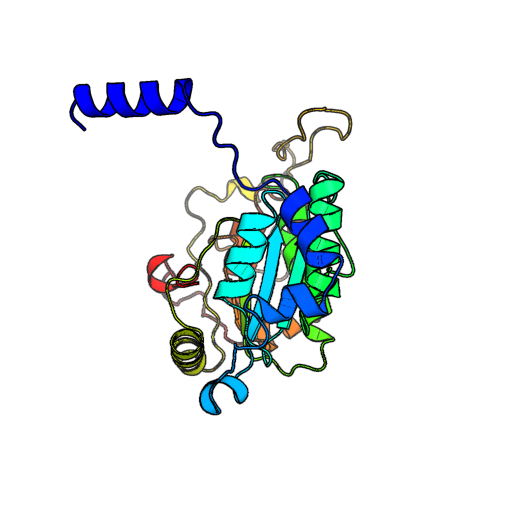11 1.902 -15.654 1.00 96.94 208 GLU A O 1
ATOM 1671 N N . ILE A 1 209 ? 23.743 0.715 -17.192 1.00 97.44 209 ILE A N 1
ATOM 1672 C CA . ILE A 1 209 ? 22.589 -0.030 -17.708 1.00 97.44 209 ILE A CA 1
ATOM 1673 C C . ILE A 1 209 ? 22.312 -1.225 -16.794 1.00 97.44 209 ILE A C 1
ATOM 1675 O O . ILE A 1 209 ? 23.221 -2.002 -16.501 1.00 97.44 209 ILE A O 1
ATOM 1679 N N . LYS A 1 210 ? 21.048 -1.405 -16.403 1.00 97.56 210 LYS A N 1
ATOM 1680 C CA . LYS A 1 210 ? 20.614 -2.555 -15.603 1.00 97.56 210 LYS A CA 1
ATOM 1681 C C . LYS A 1 210 ? 20.557 -3.832 -16.438 1.00 97.56 210 LYS A C 1
ATOM 1683 O O . LYS A 1 210 ? 20.276 -3.810 -17.638 1.00 97.56 210 LYS A O 1
ATOM 1688 N N . SER A 1 211 ? 20.747 -4.974 -15.780 1.00 97.38 211 SER A N 1
ATOM 1689 C CA . SER A 1 211 ? 20.396 -6.268 -16.367 1.00 97.38 211 SER A CA 1
ATOM 1690 C C . SER A 1 211 ? 18.888 -6.346 -16.664 1.00 97.38 211 SER A C 1
ATOM 1692 O O . SER A 1 211 ? 18.099 -5.651 -16.015 1.00 97.38 211 SER A O 1
ATOM 1694 N N . PRO A 1 212 ? 18.452 -7.194 -17.616 1.00 97.25 212 PRO A N 1
ATOM 1695 C CA . PRO A 1 212 ? 17.031 -7.464 -17.818 1.00 97.25 212 PRO A CA 1
ATOM 1696 C C . PRO A 1 212 ? 16.353 -7.965 -16.529 1.00 97.25 212 PRO A C 1
ATOM 1698 O O . PRO A 1 212 ? 17.034 -8.571 -15.694 1.00 97.25 212 PRO A O 1
ATOM 1701 N N . PRO A 1 213 ? 15.028 -7.768 -16.375 1.00 97.19 213 PRO A N 1
ATOM 1702 C CA . PRO A 1 213 ? 14.283 -8.334 -15.256 1.00 97.19 213 PRO A CA 1
ATOM 1703 C C . PRO A 1 213 ? 14.518 -9.850 -15.129 1.00 97.19 213 PRO A C 1
ATOM 1705 O O . PRO A 1 213 ? 14.589 -10.552 -16.148 1.00 97.19 213 PRO A O 1
ATOM 1708 N N . PRO A 1 214 ? 14.629 -10.385 -13.901 1.00 97.44 214 PRO A N 1
ATOM 1709 C CA . PRO A 1 214 ? 14.838 -11.811 -13.688 1.00 97.44 214 PRO A CA 1
ATOM 1710 C C . PRO A 1 214 ? 13.636 -12.629 -14.181 1.00 97.44 214 PRO A C 1
ATOM 1712 O O . PRO A 1 214 ? 12.548 -12.104 -14.413 1.00 97.44 214 PRO A O 1
ATOM 1715 N N . HIS A 1 215 ? 13.825 -13.942 -14.337 1.00 96.19 215 HIS A N 1
ATOM 1716 C CA . HIS A 1 215 ? 12.757 -14.895 -14.689 1.00 96.19 215 HIS A CA 1
ATOM 1717 C C . HIS A 1 215 ? 12.008 -14.593 -15.998 1.00 96.19 215 HIS A C 1
ATOM 1719 O O . HIS A 1 215 ? 10.874 -15.040 -16.169 1.00 96.19 215 HIS A O 1
ATOM 1725 N N . ASN A 1 216 ? 12.628 -13.845 -16.921 1.00 93.69 216 ASN A N 1
ATOM 1726 C CA . ASN A 1 216 ? 12.008 -13.419 -18.182 1.00 93.69 216 ASN A CA 1
ATOM 1727 C C . ASN A 1 216 ? 10.644 -12.728 -17.952 1.00 93.69 216 ASN A C 1
ATOM 1729 O O . ASN A 1 216 ? 9.637 -13.009 -18.618 1.00 93.69 216 ASN A O 1
ATOM 1733 N N . ILE A 1 217 ? 10.602 -11.884 -16.919 1.00 96.12 217 ILE A N 1
ATOM 1734 C CA . ILE A 1 217 ? 9.445 -11.065 -16.571 1.00 96.12 217 ILE A CA 1
ATOM 1735 C C . ILE A 1 217 ? 9.310 -9.936 -17.596 1.00 96.12 217 ILE A C 1
ATOM 1737 O O . ILE A 1 217 ? 10.243 -9.166 -17.816 1.00 96.12 217 ILE A O 1
ATOM 1741 N N . ASP A 1 218 ? 8.123 -9.827 -18.191 1.00 96.06 218 ASP A N 1
ATOM 1742 C CA . ASP A 1 218 ? 7.754 -8.671 -19.005 1.00 96.06 218 ASP A CA 1
ATOM 1743 C C . ASP A 1 218 ? 7.314 -7.529 -18.092 1.00 96.06 218 ASP A C 1
ATOM 1745 O O . ASP A 1 218 ? 6.514 -7.731 -17.180 1.00 96.06 218 ASP A O 1
ATOM 1749 N N . MET A 1 219 ? 7.824 -6.327 -18.349 1.00 97.50 219 MET A N 1
ATOM 1750 C CA . MET A 1 219 ? 7.544 -5.153 -17.524 1.00 97.50 219 MET A CA 1
ATOM 1751 C C . MET A 1 219 ? 6.214 -4.508 -17.896 1.00 97.50 219 MET A C 1
ATOM 1753 O O . MET A 1 219 ? 5.952 -4.243 -19.070 1.00 97.50 219 MET A O 1
ATOM 1757 N N . PHE A 1 220 ? 5.440 -4.150 -16.876 1.00 97.88 220 PHE A N 1
ATOM 1758 C CA . PHE A 1 220 ? 4.222 -3.352 -16.982 1.00 97.88 220 PHE A CA 1
ATOM 1759 C C . PHE A 1 220 ? 4.290 -2.160 -16.028 1.00 97.88 220 PHE A C 1
ATOM 1761 O O . PHE A 1 220 ? 5.035 -2.161 -15.050 1.00 97.88 220 PHE A O 1
ATOM 1768 N N . VAL A 1 221 ? 3.505 -1.126 -16.314 1.00 97.44 221 VAL A N 1
ATOM 1769 C CA . VAL A 1 221 ? 3.412 0.091 -15.497 1.00 97.44 221 VAL A CA 1
ATOM 1770 C C . VAL A 1 221 ? 1.984 0.323 -15.032 1.00 97.44 221 VAL A C 1
ATOM 1772 O O . VAL A 1 221 ? 1.028 -0.022 -15.727 1.00 97.44 221 VAL A O 1
ATOM 1775 N N . GLY A 1 222 ? 1.850 0.941 -13.869 1.00 95.62 222 GLY A N 1
ATOM 1776 C CA . GLY A 1 222 ? 0.578 1.258 -13.242 1.00 95.62 222 GLY A CA 1
ATOM 1777 C C . GLY A 1 222 ? 0.748 2.324 -12.172 1.00 95.62 222 GLY A C 1
ATOM 1778 O O . GLY A 1 222 ? 1.510 3.277 -12.353 1.00 95.62 222 GLY A O 1
ATOM 1779 N N . SER A 1 223 ? 0.058 2.128 -11.053 1.00 94.62 223 SER A N 1
ATOM 1780 C CA . SER A 1 223 ? 0.077 3.022 -9.896 1.00 94.62 223 SER A CA 1
ATOM 1781 C C . SER A 1 223 ? 0.600 2.308 -8.650 1.00 94.62 223 SER A C 1
ATOM 1783 O O . SER A 1 223 ? 0.602 1.079 -8.596 1.00 94.62 223 SER A O 1
ATOM 1785 N N . ALA A 1 224 ? 0.961 3.083 -7.627 1.00 95.94 224 ALA A N 1
ATOM 1786 C CA . ALA A 1 224 ? 1.304 2.563 -6.306 1.00 95.94 224 ALA A CA 1
ATOM 1787 C C . ALA A 1 224 ? 0.110 1.939 -5.556 1.00 95.94 224 ALA A C 1
ATOM 1789 O O . ALA A 1 224 ? 0.318 1.258 -4.555 1.00 95.94 224 ALA A O 1
ATOM 1790 N N . TYR A 1 225 ? -1.124 2.184 -6.012 1.00 96.50 225 TYR A N 1
ATOM 1791 C CA . TYR A 1 225 ? -2.353 1.783 -5.331 1.00 96.50 225 TYR A CA 1
ATOM 1792 C C . TYR A 1 225 ? -2.908 0.469 -5.876 1.00 96.50 225 TYR A C 1
ATOM 1794 O O . TYR A 1 225 ? -2.955 0.250 -7.094 1.00 96.50 225 TYR A O 1
ATOM 1802 N N . PHE A 1 226 ? -3.364 -0.387 -4.969 1.00 96.75 226 PHE A N 1
ATOM 1803 C CA . PHE A 1 226 ? -3.792 -1.743 -5.257 1.00 96.75 226 PHE A CA 1
ATOM 1804 C C . PHE A 1 226 ? -4.932 -2.211 -4.349 1.00 96.75 226 PHE A C 1
ATOM 1806 O O . PHE A 1 226 ? -5.109 -1.765 -3.216 1.00 96.75 226 PHE A O 1
ATOM 1813 N N . THR A 1 227 ? -5.658 -3.214 -4.838 1.00 97.12 227 THR A N 1
ATOM 1814 C CA . THR A 1 227 ? -6.407 -4.142 -3.991 1.00 97.12 227 THR A CA 1
ATOM 1815 C C . THR A 1 227 ? -5.986 -5.562 -4.336 1.00 97.12 227 THR A C 1
ATOM 1817 O O . THR A 1 227 ? -6.163 -6.019 -5.468 1.00 97.12 227 THR A O 1
ATOM 1820 N N . LEU A 1 228 ? -5.380 -6.252 -3.373 1.00 98.06 228 LEU A N 1
ATOM 1821 C CA . LEU A 1 228 ? -4.735 -7.549 -3.586 1.00 98.06 228 LEU A CA 1
ATOM 1822 C C . LEU A 1 228 ? -5.429 -8.626 -2.761 1.00 98.06 228 LEU A C 1
ATOM 1824 O O . LEU A 1 228 ? -5.754 -8.406 -1.595 1.00 98.06 228 LEU A O 1
ATOM 1828 N N . SER A 1 229 ? -5.634 -9.797 -3.356 1.00 98.44 229 SER A N 1
ATOM 1829 C CA . SER A 1 229 ? -6.083 -10.986 -2.631 1.00 98.44 229 SER A CA 1
ATOM 1830 C C . SER A 1 229 ? -5.017 -11.436 -1.633 1.00 98.44 229 SER A C 1
ATOM 1832 O O . SER A 1 229 ? -3.813 -11.270 -1.866 1.00 98.44 229 SER A O 1
ATOM 1834 N N . ARG A 1 230 ? -5.437 -12.051 -0.524 1.00 98.56 230 ARG A N 1
ATOM 1835 C CA . ARG A 1 230 ? -4.502 -12.593 0.471 1.00 98.56 230 ARG A CA 1
ATOM 1836 C C . ARG A 1 230 ? -3.541 -13.607 -0.141 1.00 98.56 230 ARG A C 1
ATOM 1838 O O . ARG A 1 230 ? -2.357 -13.605 0.185 1.00 98.56 230 ARG A O 1
ATOM 1845 N N . GLU A 1 231 ? -4.025 -14.447 -1.047 1.00 98.44 231 GLU A N 1
ATOM 1846 C CA . GLU A 1 231 ? -3.224 -15.443 -1.755 1.00 98.44 231 GLU A CA 1
ATOM 1847 C C . GLU A 1 231 ? -2.124 -14.783 -2.595 1.00 98.44 231 GLU A C 1
ATOM 1849 O O . GLU A 1 231 ? -0.986 -15.253 -2.589 1.00 98.44 231 GLU A O 1
ATOM 1854 N N . PHE A 1 232 ? -2.423 -13.664 -3.264 1.00 98.62 232 PHE A N 1
ATOM 1855 C CA . PHE A 1 232 ? -1.411 -12.910 -4.003 1.00 98.62 232 PHE A CA 1
ATOM 1856 C C . PHE A 1 232 ? -0.356 -12.307 -3.069 1.00 98.62 232 PHE A C 1
ATOM 1858 O O . PHE A 1 232 ? 0.833 -12.377 -3.369 1.00 98.62 232 PHE A O 1
ATOM 1865 N N . VAL A 1 233 ? -0.751 -11.786 -1.904 1.00 98.62 233 VAL A N 1
ATOM 1866 C CA . VAL A 1 233 ? 0.204 -11.269 -0.905 1.00 98.62 233 VAL A CA 1
ATOM 1867 C C . VAL A 1 233 ? 1.106 -12.386 -0.361 1.00 98.62 233 VAL A C 1
ATOM 1869 O O . VAL A 1 233 ? 2.314 -12.192 -0.232 1.00 98.62 233 VAL A O 1
ATOM 1872 N N . VAL A 1 234 ? 0.563 -13.589 -0.127 1.00 98.50 234 VAL A N 1
ATOM 1873 C CA . VAL A 1 234 ? 1.364 -14.779 0.221 1.00 98.50 234 VAL A CA 1
ATOM 1874 C C . VAL A 1 234 ? 2.376 -15.100 -0.883 1.00 98.50 234 VAL A C 1
ATOM 1876 O O . VAL A 1 234 ? 3.547 -15.342 -0.584 1.00 98.50 234 VAL A O 1
ATOM 1879 N N . PHE A 1 235 ? 1.957 -15.062 -2.152 1.00 98.44 235 PHE A N 1
ATOM 1880 C CA . PHE A 1 235 ? 2.859 -15.256 -3.290 1.00 98.44 235 PHE A CA 1
ATOM 1881 C C . PHE A 1 235 ? 3.985 -14.215 -3.317 1.00 98.44 235 PHE A C 1
ATOM 1883 O O . PHE A 1 235 ? 5.144 -14.601 -3.457 1.00 98.44 235 PHE A O 1
ATOM 1890 N N . VAL A 1 236 ? 3.673 -12.928 -3.131 1.00 98.12 236 VAL A N 1
ATOM 1891 C CA . VAL A 1 236 ? 4.679 -11.851 -3.089 1.00 98.12 236 VAL A CA 1
ATOM 1892 C C . VAL A 1 236 ? 5.707 -12.098 -1.979 1.00 98.12 236 VAL A C 1
ATOM 1894 O O . VAL A 1 236 ? 6.901 -11.916 -2.210 1.00 98.12 236 VAL A O 1
ATOM 1897 N N . ASN A 1 237 ? 5.268 -12.567 -0.808 1.00 96.56 237 ASN A N 1
ATOM 1898 C CA . ASN A 1 237 ? 6.149 -12.807 0.337 1.00 96.56 237 ASN A CA 1
ATOM 1899 C C . ASN A 1 237 ? 7.031 -14.067 0.183 1.00 96.56 237 ASN A C 1
ATOM 1901 O O . ASN A 1 237 ? 8.181 -14.090 0.619 1.00 96.56 237 ASN A O 1
ATOM 1905 N N . GLN A 1 238 ? 6.510 -15.136 -0.430 1.00 96.25 238 GLN A N 1
ATOM 1906 C CA . GLN A 1 238 ? 7.158 -16.459 -0.412 1.00 96.25 238 GLN A CA 1
ATOM 1907 C C . GLN A 1 238 ? 7.848 -16.843 -1.728 1.00 96.25 238 GLN A C 1
ATOM 1909 O O . GLN A 1 238 ? 8.798 -17.631 -1.725 1.00 96.25 238 GLN A O 1
ATOM 1914 N N . SER A 1 239 ? 7.397 -16.308 -2.864 1.00 97.12 239 SER A N 1
ATOM 1915 C CA . SER A 1 239 ? 7.907 -16.690 -4.183 1.00 97.12 239 SER A CA 1
ATOM 1916 C C . SER A 1 239 ? 9.341 -16.206 -4.396 1.00 97.12 239 SER A C 1
ATOM 1918 O O . SER A 1 239 ? 9.653 -15.033 -4.191 1.00 97.12 239 SER A O 1
ATOM 1920 N N . SER A 1 240 ? 10.233 -17.081 -4.875 1.00 96.62 240 SER A N 1
ATOM 1921 C CA . SER A 1 240 ? 11.561 -16.651 -5.341 1.00 96.62 240 SER A CA 1
ATOM 1922 C C . SER A 1 240 ? 11.452 -15.645 -6.482 1.00 96.62 240 SER A C 1
ATOM 1924 O O . SER A 1 240 ? 12.210 -14.687 -6.515 1.00 96.62 240 SER A O 1
ATOM 1926 N N . GLN A 1 241 ? 10.462 -15.796 -7.362 1.00 96.19 241 GLN A N 1
ATOM 1927 C CA . GLN A 1 241 ? 10.265 -14.886 -8.485 1.00 96.19 241 GLN A CA 1
ATOM 1928 C C . GLN A 1 241 ? 9.931 -13.462 -8.029 1.00 96.19 241 GLN A C 1
ATOM 1930 O O . GLN A 1 241 ? 10.496 -12.508 -8.558 1.00 96.19 241 GLN A O 1
ATOM 1935 N N . ALA A 1 242 ? 9.059 -13.319 -7.026 1.00 97.56 242 ALA A N 1
ATOM 1936 C CA . ALA A 1 242 ? 8.711 -12.015 -6.465 1.00 97.56 242 ALA A CA 1
ATOM 1937 C C . ALA A 1 242 ? 9.884 -11.399 -5.688 1.00 97.56 242 ALA A C 1
ATOM 1939 O O . ALA A 1 242 ? 10.167 -10.214 -5.854 1.00 97.56 242 ALA A O 1
ATOM 1940 N N . ARG A 1 243 ? 10.609 -12.205 -4.898 1.00 97.50 243 ARG A N 1
ATOM 1941 C CA . ARG A 1 243 ? 11.793 -11.753 -4.146 1.00 97.50 243 ARG A CA 1
ATOM 1942 C C . ARG A 1 243 ? 12.930 -11.299 -5.059 1.00 97.50 243 ARG A C 1
ATOM 1944 O O . ARG A 1 243 ? 13.489 -10.229 -4.837 1.00 97.50 243 ARG A O 1
ATOM 1951 N N . ASP A 1 244 ? 13.239 -12.068 -6.098 1.00 98.38 244 ASP A N 1
ATOM 1952 C CA . ASP A 1 244 ? 14.294 -11.723 -7.055 1.00 98.38 244 ASP A CA 1
ATOM 1953 C C . ASP A 1 244 ? 13.916 -10.471 -7.856 1.00 98.38 244 ASP A C 1
ATOM 1955 O O . ASP A 1 244 ? 14.764 -9.617 -8.112 1.00 98.38 244 ASP A O 1
ATOM 1959 N N . PHE A 1 245 ? 12.636 -10.325 -8.221 1.00 98.56 245 PHE A N 1
ATOM 1960 C CA . PHE A 1 245 ? 12.148 -9.124 -8.895 1.00 98.56 245 PHE A CA 1
ATOM 1961 C C . PHE A 1 245 ? 12.198 -7.890 -7.986 1.00 98.56 245 PHE A C 1
ATOM 1963 O O . PHE A 1 245 ? 12.641 -6.835 -8.429 1.00 98.56 245 PHE A O 1
ATOM 1970 N N . LEU A 1 246 ? 11.834 -8.024 -6.707 1.00 98.38 246 LEU A N 1
ATOM 1971 C CA . LEU A 1 246 ? 11.959 -6.946 -5.723 1.00 98.38 246 LEU A CA 1
ATOM 1972 C C . LEU A 1 246 ? 13.415 -6.502 -5.557 1.00 98.38 246 LEU A C 1
ATOM 1974 O O . LEU A 1 246 ? 13.688 -5.305 -5.595 1.00 98.38 246 LEU A O 1
ATOM 1978 N N . ALA A 1 247 ? 14.338 -7.459 -5.419 1.00 98.25 247 ALA A N 1
ATOM 1979 C CA . ALA A 1 247 ? 15.769 -7.183 -5.329 1.00 98.25 247 ALA A CA 1
ATOM 1980 C C . ALA A 1 247 ? 16.284 -6.469 -6.590 1.00 98.25 247 ALA A C 1
ATOM 1982 O O . ALA A 1 247 ? 17.041 -5.506 -6.508 1.00 98.25 247 ALA A O 1
ATOM 1983 N N . TRP A 1 248 ? 15.825 -6.890 -7.771 1.00 98.44 248 TRP A N 1
ATOM 1984 C CA . TRP A 1 248 ? 16.156 -6.221 -9.027 1.00 98.44 248 TRP A CA 1
ATOM 1985 C C . TRP A 1 248 ? 15.569 -4.801 -9.127 1.00 98.44 248 TRP A C 1
ATOM 1987 O O . TRP A 1 248 ? 16.173 -3.944 -9.773 1.00 98.44 248 TRP A O 1
ATOM 1997 N N . SER A 1 249 ? 14.424 -4.530 -8.496 1.00 97.88 249 SER A N 1
ATOM 1998 C CA . SER A 1 249 ? 13.752 -3.225 -8.511 1.00 97.88 249 SER A CA 1
ATOM 1999 C C . SER A 1 249 ? 14.340 -2.189 -7.539 1.00 97.88 249 SER A C 1
ATOM 2001 O O . SER A 1 249 ? 13.928 -1.030 -7.608 1.00 97.88 249 SER A O 1
ATOM 2003 N N . GLU A 1 250 ? 15.277 -2.551 -6.653 1.00 96.69 250 GLU A N 1
ATOM 2004 C CA . GLU A 1 250 ? 15.740 -1.668 -5.563 1.00 96.69 250 GLU A CA 1
ATOM 2005 C C . GLU A 1 250 ? 16.332 -0.329 -6.020 1.00 96.69 250 GLU A C 1
ATOM 2007 O O . GLU A 1 250 ? 16.160 0.684 -5.345 1.00 96.69 250 GLU A O 1
ATOM 2012 N N . ASP A 1 251 ? 16.984 -0.312 -7.174 1.00 96.25 251 ASP A N 1
ATOM 2013 C CA . ASP A 1 251 ? 17.633 0.851 -7.785 1.00 96.25 251 ASP A CA 1
ATOM 2014 C C . ASP A 1 251 ? 16.962 1.240 -9.115 1.00 96.25 251 ASP A C 1
ATOM 2016 O O . ASP A 1 251 ? 17.602 1.703 -10.063 1.00 96.25 251 ASP A O 1
ATOM 2020 N N . THR A 1 252 ? 15.646 1.043 -9.193 1.00 97.50 252 THR A N 1
ATOM 2021 C CA . THR A 1 252 ? 14.795 1.600 -10.253 1.00 97.50 252 THR A CA 1
ATOM 2022 C C . THR A 1 252 ? 14.126 2.896 -9.795 1.00 97.50 252 THR A C 1
ATOM 2024 O O . THR A 1 252 ? 14.042 3.196 -8.605 1.00 97.50 252 THR A O 1
ATOM 2027 N N . TYR A 1 253 ? 13.624 3.679 -10.748 1.00 96.88 253 TYR A N 1
ATOM 2028 C CA . TYR A 1 253 ? 12.862 4.894 -10.474 1.00 96.88 253 TYR A CA 1
ATOM 2029 C C . TYR A 1 253 ? 11.365 4.588 -10.347 1.00 96.88 253 TYR A C 1
ATOM 2031 O O . TYR A 1 253 ? 10.763 4.031 -11.269 1.00 96.88 253 TYR A O 1
ATOM 2039 N N . SER A 1 254 ? 10.744 5.006 -9.243 1.00 96.88 254 SER A N 1
ATOM 2040 C CA . SER A 1 254 ? 9.336 4.722 -8.915 1.00 96.88 254 SER A CA 1
ATOM 2041 C C . SER A 1 254 ? 8.977 3.228 -9.054 1.00 96.88 254 SER A C 1
ATOM 2043 O O . SER A 1 254 ? 8.129 2.878 -9.889 1.00 96.88 254 SER A O 1
ATOM 2045 N N . PRO A 1 255 ? 9.639 2.325 -8.297 1.00 97.81 255 PRO A N 1
ATOM 2046 C CA . PRO A 1 255 ? 9.339 0.889 -8.302 1.00 97.81 255 PRO A CA 1
ATOM 2047 C C . PRO A 1 255 ? 7.891 0.567 -7.950 1.00 97.81 255 PRO A C 1
ATOM 2049 O O . PRO A 1 255 ? 7.304 -0.349 -8.516 1.00 97.81 255 PRO A O 1
ATOM 2052 N N . ASP A 1 256 ? 7.276 1.360 -7.085 1.00 97.19 256 ASP A N 1
ATOM 2053 C CA . ASP A 1 256 ? 5.861 1.288 -6.730 1.00 97.19 256 ASP A CA 1
ATOM 2054 C C . ASP A 1 256 ? 4.914 1.411 -7.941 1.00 97.19 256 ASP A C 1
ATOM 2056 O O . ASP A 1 256 ? 3.864 0.775 -7.960 1.00 97.19 256 ASP A O 1
ATOM 2060 N N . GLU A 1 257 ? 5.304 2.129 -9.000 1.00 97.12 257 GLU A N 1
ATOM 2061 C CA . GLU A 1 257 ? 4.504 2.292 -10.226 1.00 97.12 257 GLU A CA 1
ATOM 2062 C C . GLU A 1 257 ? 4.753 1.215 -11.300 1.00 97.12 257 GLU A C 1
ATOM 2064 O O . GLU A 1 257 ? 4.239 1.323 -12.417 1.00 97.12 257 GLU A O 1
ATOM 2069 N N . HIS A 1 258 ? 5.550 0.183 -11.021 1.00 97.75 258 HIS A N 1
ATOM 2070 C CA . HIS A 1 258 ? 5.736 -0.931 -11.961 1.00 97.75 258 HIS A CA 1
ATOM 2071 C C . HIS A 1 258 ? 5.808 -2.309 -11.303 1.00 97.75 258 HIS A C 1
ATOM 2073 O O . HIS A 1 258 ? 5.478 -3.299 -11.953 1.00 97.75 258 HIS A O 1
ATOM 2079 N N . PHE A 1 259 ? 6.158 -2.397 -10.020 1.00 98.50 259 PHE A N 1
ATOM 2080 C CA . PHE A 1 259 ? 6.269 -3.657 -9.292 1.00 98.50 259 PHE A CA 1
ATOM 2081 C C . PHE A 1 259 ? 4.938 -4.417 -9.255 1.00 98.50 259 PHE A C 1
ATOM 2083 O O . PHE A 1 259 ? 4.847 -5.541 -9.750 1.00 98.50 259 PHE A O 1
ATOM 2090 N N . TRP A 1 260 ? 3.877 -3.773 -8.757 1.00 98.00 260 TRP A N 1
ATOM 2091 C CA . TRP A 1 260 ? 2.543 -4.376 -8.658 1.00 98.00 260 TRP A CA 1
ATOM 2092 C C . TRP A 1 260 ? 1.947 -4.683 -10.030 1.00 98.00 260 TRP A C 1
ATOM 2094 O O . TRP A 1 260 ? 1.494 -5.800 -10.275 1.00 98.00 260 TRP A O 1
ATOM 2104 N N . ALA A 1 261 ? 2.011 -3.704 -10.938 1.00 97.69 261 ALA A N 1
ATOM 2105 C CA . ALA A 1 261 ? 1.510 -3.812 -12.305 1.00 97.69 261 ALA A CA 1
ATOM 2106 C C . ALA A 1 261 ? 2.135 -4.990 -13.064 1.00 97.69 261 ALA A C 1
ATOM 2108 O O . ALA A 1 261 ? 1.460 -5.631 -13.872 1.00 97.69 261 ALA A O 1
ATOM 2109 N N . THR A 1 262 ? 3.414 -5.261 -12.795 1.00 98.06 262 THR A N 1
ATOM 2110 C CA . THR A 1 262 ? 4.168 -6.363 -13.390 1.00 98.06 262 THR A CA 1
ATOM 2111 C C . THR A 1 262 ? 3.823 -7.696 -12.734 1.00 98.06 262 THR A C 1
ATOM 2113 O O . THR A 1 262 ? 3.471 -8.641 -13.439 1.00 98.06 262 THR A O 1
ATOM 2116 N N . LEU A 1 263 ? 3.864 -7.789 -11.399 1.00 97.94 263 LEU A N 1
ATOM 2117 C CA . LEU A 1 263 ? 3.667 -9.063 -10.698 1.00 97.94 263 LEU A CA 1
ATOM 2118 C C . LEU A 1 263 ? 2.277 -9.670 -10.902 1.00 97.94 263 LEU A C 1
ATOM 2120 O O . LEU A 1 263 ? 2.169 -10.891 -10.975 1.00 97.94 263 LEU A O 1
ATOM 2124 N N . ILE A 1 264 ? 1.223 -8.863 -11.066 1.00 97.06 264 ILE A N 1
ATOM 2125 C CA . ILE A 1 264 ? -0.114 -9.410 -11.358 1.00 97.06 264 ILE A CA 1
ATOM 2126 C C . ILE A 1 264 ? -0.211 -10.099 -12.731 1.00 97.06 264 ILE A C 1
ATOM 2128 O O . ILE A 1 264 ? -1.164 -10.840 -12.964 1.00 97.06 264 ILE A O 1
ATOM 2132 N N . ARG A 1 265 ? 0.756 -9.874 -13.634 1.00 97.00 265 ARG A N 1
ATOM 2133 C CA . ARG A 1 265 ? 0.830 -10.486 -14.975 1.00 97.00 265 ARG A CA 1
ATOM 2134 C C . ARG A 1 265 ? 1.913 -11.556 -15.107 1.00 97.00 265 ARG A C 1
ATOM 2136 O O . ARG A 1 265 ? 2.271 -11.979 -16.213 1.00 97.00 265 ARG A O 1
ATOM 2143 N N . VAL A 1 266 ? 2.485 -11.969 -13.983 1.00 96.00 266 VAL A N 1
ATOM 2144 C CA . VAL A 1 266 ? 3.469 -13.042 -13.944 1.00 96.00 266 VAL A CA 1
ATOM 2145 C C . VAL A 1 266 ? 2.751 -14.399 -13.973 1.00 96.00 266 VAL A C 1
ATOM 2147 O O . VAL A 1 266 ? 1.871 -14.623 -13.142 1.00 96.00 266 VAL A O 1
ATOM 2150 N N . PRO A 1 267 ? 3.136 -15.315 -14.887 1.00 94.81 267 PRO A N 1
ATOM 2151 C CA . PRO A 1 267 ? 2.556 -16.649 -14.958 1.00 94.81 267 PRO A CA 1
ATOM 2152 C C . PRO A 1 267 ? 2.618 -17.394 -13.626 1.00 94.81 267 PRO A C 1
ATOM 2154 O O . PRO A 1 267 ? 3.695 -17.557 -13.052 1.00 94.81 267 PRO A O 1
ATOM 2157 N N . GLY A 1 268 ? 1.465 -17.869 -13.156 1.00 93.56 268 GLY A N 1
ATOM 2158 C CA . GLY A 1 268 ? 1.331 -18.596 -11.893 1.00 93.56 268 GLY A CA 1
ATOM 2159 C C . GLY A 1 268 ? 1.103 -17.717 -10.660 1.00 93.56 268 GLY A C 1
ATOM 2160 O O . GLY A 1 268 ? 0.963 -18.261 -9.562 1.00 93.56 268 GLY A O 1
ATOM 2161 N N . ALA A 1 269 ? 1.029 -16.390 -10.804 1.00 96.88 269 ALA A N 1
ATOM 2162 C CA . ALA A 1 269 ? 0.624 -15.517 -9.707 1.00 96.88 269 ALA A CA 1
ATOM 2163 C C . ALA A 1 269 ? -0.862 -15.751 -9.333 1.00 96.88 269 ALA A C 1
ATOM 2165 O O . ALA A 1 269 ? -1.713 -15.883 -10.216 1.00 96.88 269 ALA A O 1
ATOM 2166 N N . PRO A 1 270 ? -1.238 -15.782 -8.043 1.00 97.94 270 PRO A N 1
ATOM 2167 C CA . PRO A 1 270 ? -2.642 -15.902 -7.650 1.00 97.94 270 PRO A CA 1
ATOM 2168 C C . PRO A 1 270 ? -3.487 -14.735 -8.174 1.00 97.94 270 PRO A C 1
ATOM 2170 O O . PRO A 1 270 ? -3.163 -13.568 -7.955 1.00 97.94 270 PRO A O 1
ATOM 2173 N N . GLY A 1 271 ? -4.574 -15.046 -8.880 1.00 95.62 271 GLY A N 1
ATOM 2174 C CA . GLY A 1 271 ? -5.391 -14.024 -9.538 1.00 95.62 271 GLY A CA 1
ATOM 2175 C C . GLY A 1 271 ? -4.732 -13.405 -10.776 1.00 95.62 271 GLY A C 1
ATOM 2176 O O . GLY A 1 271 ? -5.054 -12.261 -11.100 1.00 95.62 271 GLY A O 1
ATOM 2177 N N . GLU A 1 272 ? -3.817 -14.138 -11.430 1.00 94.56 272 GLU A N 1
ATOM 2178 C CA . GLU A 1 272 ? -3.091 -13.725 -12.637 1.00 94.56 272 GLU A CA 1
ATOM 2179 C C . GLU A 1 272 ? -4.000 -13.079 -13.690 1.00 94.56 272 GLU A C 1
ATOM 2181 O O . GLU A 1 272 ? -5.081 -13.577 -14.025 1.00 94.56 272 GLU A O 1
ATOM 2186 N N . VAL A 1 273 ? -3.490 -11.990 -14.260 1.00 94.25 273 VAL A N 1
ATOM 2187 C CA . VAL A 1 273 ? -3.991 -11.379 -15.488 1.00 94.25 273 VAL A CA 1
ATOM 2188 C C . VAL A 1 273 ? -3.017 -11.733 -16.617 1.00 94.25 273 VAL A C 1
ATOM 2190 O O . VAL A 1 273 ? -1.901 -11.210 -16.625 1.00 94.25 273 VAL A O 1
ATOM 2193 N N . PRO A 1 274 ? -3.396 -12.592 -17.580 1.00 93.94 274 PRO A N 1
ATOM 2194 C CA . PRO A 1 274 ? -2.518 -12.969 -18.680 1.00 93.94 274 PRO A CA 1
ATOM 2195 C C . PRO A 1 274 ? -1.902 -11.759 -19.391 1.00 93.94 274 PRO A C 1
ATOM 2197 O O . PRO A 1 274 ? -2.530 -10.717 -19.578 1.00 93.94 274 PRO A O 1
ATOM 2200 N N . ARG A 1 275 ? -0.659 -11.895 -19.855 1.00 91.81 275 ARG A N 1
ATOM 2201 C CA . ARG A 1 275 ? 0.051 -10.817 -20.577 1.00 91.81 275 ARG A CA 1
ATOM 2202 C C . ARG A 1 275 ? -0.648 -10.408 -21.879 1.00 91.81 275 ARG A C 1
ATOM 2204 O O . ARG A 1 275 ? -0.494 -9.280 -22.331 1.00 91.81 275 ARG A O 1
ATOM 2211 N N . SER A 1 276 ? -1.403 -11.333 -22.471 1.00 91.75 276 SER A N 1
ATOM 2212 C CA . SER A 1 276 ? -2.225 -11.122 -23.664 1.00 91.75 276 SER A CA 1
ATOM 2213 C C . SER A 1 276 ? -3.537 -10.389 -23.389 1.00 91.75 276 SER A C 1
ATOM 2215 O O . SER A 1 276 ? -4.170 -9.925 -24.337 1.00 91.75 276 SER A O 1
ATOM 2217 N N . ASP A 1 277 ? -3.975 -10.321 -22.129 1.00 92.19 277 ASP A N 1
ATOM 2218 C CA . ASP A 1 277 ? -5.221 -9.650 -21.775 1.00 92.19 277 ASP A CA 1
ATOM 2219 C C . ASP A 1 277 ? -5.072 -8.134 -21.938 1.00 92.19 277 ASP A C 1
ATOM 2221 O O . ASP A 1 277 ? -3.971 -7.598 -21.748 1.00 92.19 277 ASP A O 1
ATOM 2225 N N . PRO A 1 278 ? -6.174 -7.420 -22.233 1.00 93.00 278 PRO A N 1
ATOM 2226 C CA . PRO A 1 278 ? -6.158 -5.974 -22.377 1.00 93.00 278 PRO A CA 1
ATOM 2227 C C . PRO A 1 278 ? -5.495 -5.239 -21.207 1.00 93.00 278 PRO A C 1
ATOM 2229 O O . PRO A 1 278 ? -5.433 -5.708 -20.065 1.00 93.00 278 PRO A O 1
ATOM 2232 N N . GLU A 1 279 ? -5.016 -4.036 -21.499 1.00 92.94 279 GLU A N 1
ATOM 2233 C CA . GLU A 1 279 ? -4.507 -3.130 -20.479 1.00 92.94 279 GLU A CA 1
ATOM 2234 C C . GLU A 1 279 ? -5.590 -2.786 -19.449 1.00 92.94 279 GLU A C 1
ATOM 2236 O O . GLU A 1 279 ? -6.741 -2.509 -19.793 1.00 92.94 279 GLU A O 1
ATOM 2241 N N . ILE A 1 280 ? -5.203 -2.756 -18.176 1.00 92.81 280 ILE A N 1
ATOM 2242 C CA . ILE A 1 280 ? -6.080 -2.339 -17.085 1.00 92.81 280 ILE A CA 1
ATOM 2243 C C . ILE A 1 280 ? -5.781 -0.868 -16.820 1.00 92.81 280 ILE A C 1
ATOM 2245 O O . ILE A 1 280 ? -4.701 -0.528 -16.342 1.00 92.81 280 ILE A O 1
ATOM 2249 N N . SER A 1 281 ? -6.724 0.009 -17.163 1.00 88.69 281 SER A N 1
ATOM 2250 C CA . SER A 1 281 ? -6.649 1.436 -16.827 1.00 88.69 281 SER A CA 1
ATOM 2251 C C . SER A 1 281 ? -7.072 1.702 -15.387 1.00 88.69 281 SER A C 1
ATOM 2253 O O . SER A 1 281 ? -7.779 0.889 -14.808 1.00 88.69 281 SER A O 1
ATOM 2255 N N . GLU A 1 282 ? -6.724 2.867 -14.843 1.00 81.69 282 GLU A N 1
ATOM 2256 C CA . GLU A 1 282 ? -7.180 3.320 -13.519 1.00 81.69 282 GLU A CA 1
ATOM 2257 C C . GLU A 1 282 ? -8.715 3.254 -13.348 1.00 81.69 282 GLU A C 1
ATOM 2259 O O . GLU A 1 282 ? -9.223 2.812 -12.320 1.00 81.69 282 GLU A O 1
ATOM 2264 N N . LEU A 1 283 ? -9.478 3.601 -14.394 1.00 79.62 283 LEU A N 1
ATOM 2265 C CA . LEU A 1 283 ? -10.946 3.516 -14.380 1.00 79.62 283 LEU A CA 1
ATOM 2266 C C . LEU A 1 283 ? -11.458 2.073 -14.274 1.00 79.62 283 LEU A C 1
ATOM 2268 O O . LEU A 1 283 ? -12.530 1.832 -13.722 1.00 79.62 283 LEU A O 1
ATOM 2272 N N . VAL A 1 284 ? -10.707 1.120 -14.828 1.00 78.19 284 VAL A N 1
ATOM 2273 C CA . VAL 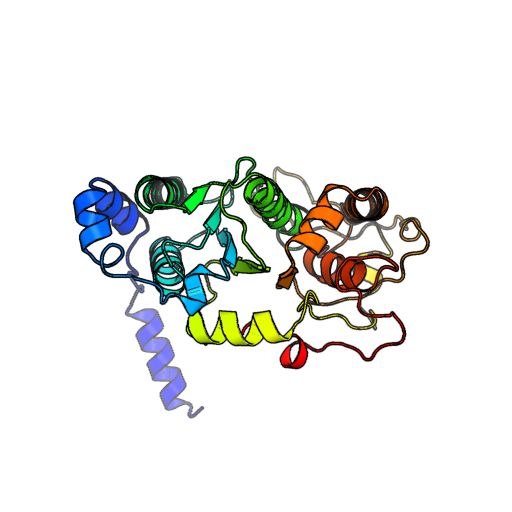A 1 284 ? -11.047 -0.309 -14.802 1.00 78.19 284 VAL A CA 1
ATOM 2274 C C . VAL A 1 284 ? -10.548 -0.952 -13.513 1.00 78.19 284 VAL A C 1
ATOM 2276 O O . VAL A 1 284 ? -11.270 -1.757 -12.930 1.00 78.19 284 VAL A O 1
ATOM 2279 N N . SER A 1 285 ? -9.347 -0.582 -13.054 1.00 74.69 285 SER A N 1
ATOM 2280 C CA . SER A 1 285 ? -8.764 -1.106 -11.823 1.00 74.69 285 SER A CA 1
ATOM 2281 C C . SER A 1 285 ? -9.572 -0.684 -10.612 1.00 74.69 285 SER A C 1
ATOM 2283 O O . SER A 1 285 ? -9.574 -1.439 -9.656 1.00 74.69 285 SER A O 1
ATOM 2285 N N . LYS A 1 286 ? -10.265 0.470 -10.637 1.00 76.69 286 LYS A N 1
ATOM 2286 C CA . LYS A 1 286 ? -11.134 0.942 -9.540 1.00 76.69 286 LYS A CA 1
ATOM 2287 C C . LYS A 1 286 ? -10.423 0.958 -8.170 1.00 76.69 286 LYS A C 1
ATOM 2289 O O . LYS A 1 286 ? -11.068 0.931 -7.128 1.00 76.69 286 LYS A O 1
ATOM 2294 N N . THR A 1 287 ? -9.093 1.047 -8.171 1.00 73.56 287 THR A N 1
ATOM 2295 C CA . THR A 1 287 ? -8.236 1.016 -6.973 1.00 73.56 287 THR A CA 1
ATOM 2296 C C . THR A 1 287 ? -8.397 2.250 -6.085 1.00 73.56 287 THR A C 1
ATOM 2298 O O . THR A 1 287 ? -7.944 2.237 -4.952 1.00 73.56 287 THR A O 1
ATOM 2301 N N . ARG A 1 288 ? -9.071 3.295 -6.585 1.00 67.06 288 ARG A N 1
ATOM 2302 C CA . ARG A 1 288 ? -9.406 4.541 -5.873 1.00 67.06 288 ARG A CA 1
ATOM 2303 C C . ARG A 1 288 ? -10.902 4.692 -5.563 1.00 67.06 288 ARG A C 1
ATOM 2305 O O . ARG A 1 288 ? -11.420 5.802 -5.519 1.00 67.06 288 ARG A O 1
ATOM 2312 N N . LEU A 1 289 ? -11.641 3.584 -5.458 1.00 58.47 289 LEU A N 1
ATOM 2313 C CA . LEU A 1 289 ? -13.020 3.614 -4.938 1.00 58.47 289 LEU A CA 1
ATOM 2314 C C . LEU A 1 289 ? -13.073 3.593 -3.399 1.00 58.47 289 LEU A C 1
ATOM 2316 O O . LEU A 1 289 ? -14.161 3.567 -2.820 1.00 58.47 289 LEU A O 1
ATOM 2320 N N . VAL A 1 290 ? -11.900 3.616 -2.774 1.00 53.41 290 VAL A N 1
ATOM 2321 C CA . VAL A 1 290 ? -11.624 3.599 -1.337 1.00 53.41 290 VAL A CA 1
ATOM 2322 C C . VAL A 1 290 ? -10.895 4.877 -0.948 1.00 53.41 290 VAL A C 1
ATOM 2324 O O . VAL A 1 290 ? -10.367 5.540 -1.867 1.00 53.41 290 VAL A O 1
#